Protein AF-A0A9E0ZLQ7-F1 (afdb_monomer)

Nearest PDB structures (foldseek):
  8e04-assembly1_A  TM=2.796E-01  e=6.510E-02  Homo sapiens
  3hiu-assembly2_D  TM=2.790E-01  e=5.375E-01  Xanthomonas campestris pv. campestris
  3hiu-assembly1_B  TM=2.640E-01  e=7.569E-01  Xanthomonas campestris pv. campestris

Structure (mmCIF, N/CA/C/O backbone):
data_AF-A0A9E0ZLQ7-F1
#
_entry.id   AF-A0A9E0ZLQ7-F1
#
loop_
_atom_site.group_PDB
_atom_site.id
_atom_site.type_symbol
_atom_site.label_atom_id
_atom_site.label_alt_id
_atom_site.label_comp_id
_atom_site.label_asym_id
_atom_site.label_entity_id
_atom_site.label_seq_id
_atom_site.pdbx_PDB_ins_code
_atom_site.Cartn_x
_atom_site.Cartn_y
_atom_site.Cartn_z
_atom_site.occupancy
_atom_site.B_iso_or_equiv
_atom_site.auth_seq_id
_atom_site.auth_comp_id
_atom_site.auth_asym_id
_atom_site.auth_atom_id
_atom_site.pdbx_PDB_model_num
ATOM 1 N N . MET A 1 1 ? -10.804 8.915 16.724 1.00 34.22 1 MET A N 1
ATOM 2 C CA . MET A 1 1 ? -10.762 9.675 15.452 1.00 34.22 1 MET A CA 1
ATOM 3 C C . MET A 1 1 ? -9.313 9.977 15.111 1.00 34.22 1 MET A C 1
ATOM 5 O O . MET A 1 1 ? -8.652 10.651 15.889 1.00 34.22 1 MET A O 1
ATOM 9 N N . LEU A 1 2 ? -8.814 9.479 13.984 1.00 37.09 2 LEU A N 1
ATOM 10 C CA . LEU A 1 2 ? -7.592 10.022 13.403 1.00 37.09 2 LEU A CA 1
ATOM 11 C C . LEU A 1 2 ? -7.847 11.354 12.756 1.00 37.09 2 LEU A C 1
ATOM 13 O O . LEU A 1 2 ? -8.841 11.511 12.052 1.00 37.09 2 LEU A O 1
ATOM 17 N N . ASN A 1 3 ? -6.889 12.259 12.905 1.00 45.66 3 ASN A N 1
ATOM 18 C CA . ASN A 1 3 ? -6.810 13.406 12.029 1.00 45.66 3 ASN A CA 1
ATOM 19 C C . ASN A 1 3 ? -6.602 12.922 10.591 1.00 45.66 3 ASN A C 1
ATOM 21 O O . ASN A 1 3 ? -5.580 12.313 10.279 1.00 45.66 3 ASN A O 1
ATOM 25 N N . ILE A 1 4 ? -7.544 13.274 9.714 1.00 56.94 4 ILE A N 1
ATOM 26 C CA . ILE A 1 4 ? -7.480 13.122 8.247 1.00 56.94 4 ILE A CA 1
ATOM 27 C C . ILE A 1 4 ? -6.121 13.605 7.695 1.00 56.94 4 ILE A C 1
ATOM 29 O O . ILE A 1 4 ? -5.627 13.124 6.678 1.00 56.94 4 ILE A O 1
ATOM 33 N N . THR A 1 5 ? -5.484 14.546 8.392 1.00 64.19 5 THR A N 1
ATOM 34 C CA . THR A 1 5 ? -4.160 15.088 8.091 1.00 64.19 5 THR A CA 1
ATOM 35 C C . THR A 1 5 ? -3.023 14.074 8.249 1.00 64.19 5 THR A C 1
ATOM 37 O O . THR A 1 5 ? -2.111 14.083 7.430 1.00 64.19 5 THR A O 1
ATOM 40 N N . GLU A 1 6 ? -3.058 13.206 9.264 1.00 64.69 6 GLU A N 1
ATOM 41 C CA . GLU A 1 6 ? -2.010 12.198 9.495 1.00 64.69 6 GLU A CA 1
ATOM 42 C C . GLU A 1 6 ? -2.133 11.040 8.496 1.00 64.69 6 GLU A C 1
ATOM 44 O O . GLU A 1 6 ? -1.142 10.654 7.887 1.00 64.69 6 GLU A O 1
ATOM 49 N N . GLU A 1 7 ? -3.354 10.588 8.190 1.00 65.06 7 GLU A N 1
ATOM 50 C CA . GLU A 1 7 ? -3.585 9.567 7.153 1.00 65.06 7 GLU A CA 1
ATOM 51 C C . GLU A 1 7 ? -3.130 10.041 5.762 1.00 65.06 7 GLU A C 1
ATOM 53 O O . GLU A 1 7 ? -2.534 9.279 4.995 1.00 65.06 7 GLU A O 1
ATOM 58 N N . ARG A 1 8 ? -3.351 11.323 5.437 1.00 75.56 8 ARG A N 1
ATOM 59 C CA . ARG A 1 8 ? -2.848 11.930 4.194 1.00 75.56 8 ARG A CA 1
ATOM 60 C C . ARG A 1 8 ? -1.325 12.025 4.167 1.00 75.56 8 ARG A C 1
ATOM 62 O O . ARG A 1 8 ? -0.735 11.782 3.116 1.00 75.56 8 ARG A O 1
ATOM 69 N N . LYS A 1 9 ? -0.685 12.358 5.292 1.00 80.69 9 LYS A N 1
ATOM 70 C CA . LYS A 1 9 ? 0.783 12.387 5.397 1.00 80.69 9 LYS A CA 1
ATOM 71 C C . LYS A 1 9 ? 1.383 10.997 5.222 1.00 80.69 9 LYS A C 1
ATOM 73 O O . LYS A 1 9 ? 2.345 10.862 4.472 1.00 80.69 9 LYS A O 1
ATOM 78 N N . ASP A 1 10 ? 0.807 9.982 5.857 1.00 79.12 10 ASP A N 1
ATOM 79 C CA . ASP A 1 10 ? 1.267 8.599 5.733 1.00 79.12 10 ASP A CA 1
ATOM 80 C C . ASP A 1 10 ? 1.080 8.082 4.308 1.00 79.12 10 ASP A C 1
ATOM 82 O O . ASP A 1 10 ? 2.016 7.546 3.720 1.00 79.12 10 ASP A O 1
ATOM 86 N N . THR A 1 11 ? -0.085 8.330 3.707 1.00 85.25 11 THR A N 1
ATOM 87 C CA . THR A 1 11 ? -0.356 7.982 2.304 1.00 85.25 11 THR A CA 1
ATOM 88 C C . THR A 1 11 ? 0.663 8.625 1.366 1.00 85.25 11 THR A C 1
ATOM 90 O O . THR A 1 11 ? 1.228 7.948 0.509 1.00 85.25 11 THR A O 1
ATOM 93 N N . LEU A 1 12 ? 0.950 9.917 1.553 1.00 88.81 12 LEU A N 1
ATOM 94 C CA . LEU A 1 12 ? 1.937 10.627 0.746 1.00 88.81 12 LEU A CA 1
ATOM 95 C C . LEU A 1 12 ? 3.344 10.060 0.965 1.00 88.81 12 LEU A C 1
ATOM 97 O O . LEU A 1 12 ? 4.056 9.786 0.006 1.00 88.81 12 LEU A O 1
ATOM 101 N N . LYS A 1 13 ? 3.745 9.845 2.219 1.00 90.44 13 LYS A N 1
ATOM 102 C CA . LYS A 1 13 ? 5.077 9.351 2.577 1.00 90.44 13 LYS A CA 1
ATOM 103 C C . LYS A 1 13 ? 5.322 7.946 2.032 1.00 90.44 13 LYS A C 1
ATOM 105 O O . LYS A 1 13 ? 6.304 7.736 1.325 1.00 90.44 13 LYS A O 1
ATOM 110 N N . TYR A 1 14 ? 4.452 6.992 2.355 1.00 89.00 14 TYR A N 1
ATOM 111 C CA . TYR A 1 14 ? 4.606 5.606 1.916 1.00 89.00 14 TYR A CA 1
ATOM 112 C C . TYR A 1 14 ? 4.388 5.465 0.409 1.00 89.00 14 TYR A C 1
ATOM 114 O O . TYR A 1 14 ? 5.118 4.718 -0.238 1.00 89.00 14 TYR A O 1
ATOM 122 N N . GLY A 1 15 ? 3.475 6.253 -0.162 1.00 91.62 15 GLY A N 1
ATOM 123 C CA . GLY A 1 15 ? 3.268 6.332 -1.602 1.00 91.62 15 GLY A CA 1
ATOM 124 C C . GLY A 1 15 ? 4.499 6.817 -2.360 1.00 91.62 15 GLY A C 1
ATOM 125 O O . GLY A 1 15 ? 4.932 6.160 -3.305 1.00 91.62 15 GLY A O 1
ATOM 126 N N . CYS A 1 16 ? 5.121 7.909 -1.906 1.00 94.31 16 CYS A N 1
ATOM 127 C CA . CYS A 1 16 ? 6.374 8.401 -2.478 1.00 94.31 16 CYS A CA 1
ATOM 128 C C . CYS A 1 16 ? 7.506 7.376 -2.355 1.00 94.31 16 CYS A C 1
ATOM 130 O O . CYS A 1 16 ? 8.257 7.187 -3.308 1.00 94.31 16 CYS A O 1
ATOM 132 N N . ILE A 1 17 ? 7.626 6.696 -1.209 1.00 94.62 17 ILE A N 1
ATOM 133 C CA . ILE A 1 17 ? 8.648 5.658 -1.004 1.00 94.62 17 ILE A CA 1
ATOM 134 C C . ILE A 1 17 ? 8.440 4.499 -1.982 1.00 94.62 17 ILE A C 1
ATOM 136 O O . ILE A 1 17 ? 9.391 4.101 -2.650 1.00 94.62 17 ILE A O 1
ATOM 140 N N . LEU A 1 18 ? 7.217 3.976 -2.106 1.00 94.31 18 LEU A N 1
ATOM 141 C CA . LEU A 1 18 ? 6.918 2.878 -3.026 1.00 94.31 18 LEU A CA 1
ATOM 142 C 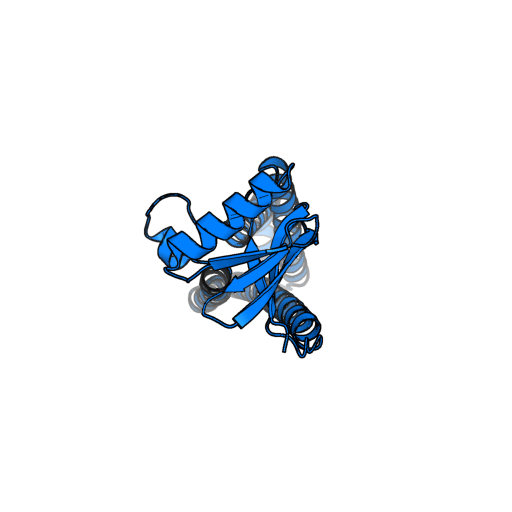C . LEU A 1 18 ? 7.195 3.274 -4.480 1.00 94.31 18 LEU A C 1
ATOM 144 O O . LEU A 1 18 ? 7.862 2.531 -5.197 1.00 94.31 18 LEU A O 1
ATOM 148 N N . GLY A 1 19 ? 6.739 4.459 -4.894 1.00 95.81 19 GLY A N 1
ATOM 149 C CA . GLY A 1 19 ? 7.002 4.989 -6.231 1.00 95.81 19 GLY A CA 1
ATOM 150 C C . GLY A 1 19 ? 8.497 5.141 -6.516 1.00 95.81 19 GLY A C 1
ATOM 151 O O . GLY A 1 19 ? 8.974 4.715 -7.566 1.00 95.81 19 GLY A O 1
ATOM 152 N N . ALA A 1 20 ? 9.266 5.664 -5.558 1.00 96.25 20 ALA A N 1
ATOM 153 C CA . ALA A 1 20 ? 10.716 5.779 -5.686 1.00 96.25 20 ALA A CA 1
ATOM 154 C C . ALA A 1 20 ? 11.403 4.409 -5.791 1.00 96.25 20 ALA A C 1
ATOM 156 O O . ALA A 1 20 ? 12.299 4.245 -6.615 1.00 96.25 20 ALA A O 1
ATOM 157 N N . VAL A 1 21 ? 10.977 3.415 -5.004 1.00 96.81 21 VAL A N 1
ATOM 158 C CA . VAL A 1 21 ? 11.522 2.048 -5.069 1.00 96.81 21 VAL A CA 1
ATOM 159 C C . VAL A 1 21 ? 11.262 1.420 -6.438 1.00 96.81 21 VAL A C 1
ATOM 161 O O . VAL A 1 21 ? 12.205 0.928 -7.054 1.00 96.81 21 VAL A O 1
ATOM 164 N N . LEU A 1 22 ? 10.023 1.480 -6.938 1.00 96.44 22 LEU A N 1
ATOM 165 C CA . LEU A 1 22 ? 9.667 0.973 -8.269 1.00 96.44 22 LEU A CA 1
ATOM 166 C C . LEU A 1 22 ? 10.510 1.645 -9.359 1.00 96.44 22 LEU A C 1
ATOM 168 O O . LEU A 1 22 ? 11.112 0.977 -10.199 1.00 96.44 22 LEU A O 1
ATOM 172 N N . PHE A 1 23 ? 10.640 2.971 -9.301 1.00 96.75 23 PHE A N 1
ATOM 173 C CA . PHE A 1 23 ? 11.461 3.711 -10.250 1.00 96.75 23 PHE A CA 1
ATOM 174 C C . PHE A 1 23 ? 12.935 3.288 -10.204 1.00 96.75 23 PHE A C 1
ATOM 176 O O . PHE A 1 23 ? 13.516 2.980 -11.242 1.00 96.75 23 PHE A O 1
ATOM 183 N N . ILE A 1 24 ? 13.543 3.229 -9.015 1.00 95.94 24 ILE A N 1
ATOM 184 C CA . ILE A 1 24 ? 14.960 2.872 -8.844 1.00 95.94 24 ILE A CA 1
ATOM 185 C C . ILE A 1 24 ? 15.240 1.467 -9.385 1.00 95.94 24 ILE A C 1
ATOM 187 O O . ILE A 1 24 ? 16.221 1.281 -10.105 1.00 95.94 24 ILE A O 1
ATOM 191 N N . VAL A 1 25 ? 14.377 0.491 -9.087 1.00 96.00 25 VAL A N 1
ATOM 192 C CA . VAL A 1 25 ? 14.520 -0.887 -9.584 1.00 96.00 25 VAL A CA 1
ATOM 193 C C . VAL A 1 25 ? 14.531 -0.913 -11.116 1.00 96.00 25 VAL A C 1
ATOM 195 O O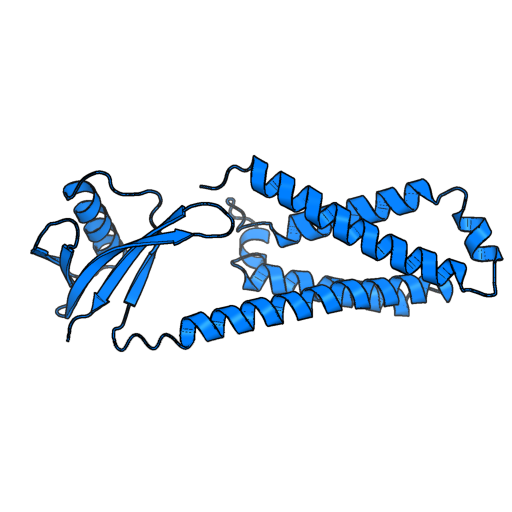 . VAL A 1 25 ? 15.410 -1.539 -11.716 1.00 96.00 25 VAL A O 1
ATOM 198 N N . ASN A 1 26 ? 13.625 -0.174 -11.758 1.00 94.38 26 ASN A N 1
ATOM 199 C CA . ASN A 1 26 ? 13.561 -0.090 -13.216 1.00 94.38 26 ASN A CA 1
ATOM 200 C C . ASN A 1 26 ? 14.755 0.651 -13.828 1.00 94.38 26 ASN A C 1
ATOM 202 O O . ASN A 1 26 ? 15.293 0.215 -14.847 1.00 94.38 26 ASN A O 1
ATOM 206 N N . VAL A 1 27 ? 15.223 1.732 -13.201 1.00 93.00 27 VAL A N 1
ATOM 207 C CA . VAL A 1 27 ? 16.413 2.466 -13.656 1.00 93.00 27 VAL A CA 1
ATOM 208 C C . VAL A 1 27 ? 17.661 1.591 -13.586 1.00 93.00 27 VAL A C 1
ATOM 210 O O . VAL A 1 27 ? 18.441 1.577 -14.537 1.00 93.00 27 VAL A O 1
ATOM 213 N N . ILE A 1 28 ? 17.840 0.820 -12.508 1.00 93.69 28 ILE A N 1
ATOM 214 C CA . ILE A 1 28 ? 18.948 -0.139 -12.386 1.00 93.69 28 ILE A CA 1
A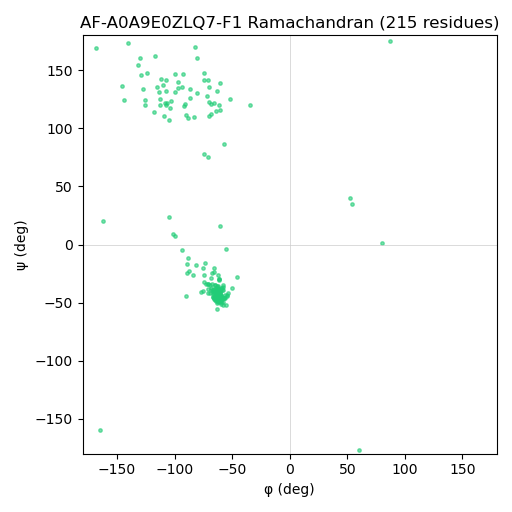TOM 215 C C . ILE A 1 28 ? 18.874 -1.175 -13.512 1.00 93.69 28 ILE A C 1
ATOM 217 O O . ILE A 1 28 ? 19.877 -1.431 -14.179 1.00 93.69 28 ILE A O 1
ATOM 221 N N . TYR A 1 29 ? 17.688 -1.731 -13.769 1.00 92.81 29 TYR A N 1
ATOM 222 C CA . TYR A 1 29 ? 17.480 -2.684 -14.857 1.00 92.81 29 TYR A CA 1
ATOM 223 C C . TYR A 1 29 ? 17.862 -2.098 -16.225 1.00 92.81 29 TYR A C 1
ATOM 225 O O . TYR A 1 29 ? 18.650 -2.701 -16.956 1.00 92.81 29 TYR A O 1
ATOM 233 N N . ILE A 1 30 ? 17.369 -0.901 -16.552 1.00 90.94 30 ILE A N 1
ATOM 234 C CA . ILE A 1 30 ? 17.692 -0.204 -17.805 1.00 90.94 30 ILE A CA 1
ATOM 235 C C . ILE A 1 30 ? 19.195 0.115 -17.885 1.00 90.94 30 ILE A C 1
ATOM 237 O O . ILE A 1 30 ? 19.812 -0.037 -18.940 1.00 90.94 30 ILE A O 1
ATOM 241 N N . GLY A 1 31 ? 19.819 0.496 -16.770 1.00 87.38 31 GLY A N 1
ATOM 242 C CA . GLY A 1 31 ? 21.253 0.777 -16.691 1.00 87.38 31 GLY A CA 1
ATOM 243 C C . GLY A 1 31 ? 22.132 -0.436 -17.012 1.00 87.38 31 GLY A C 1
ATOM 244 O O . GLY A 1 31 ? 23.167 -0.285 -17.666 1.00 87.38 31 GLY A O 1
ATOM 245 N N . ILE A 1 32 ? 21.704 -1.638 -16.618 1.00 89.56 32 ILE A N 1
ATOM 246 C CA . ILE A 1 32 ? 22.429 -2.899 -16.850 1.00 89.56 32 ILE A CA 1
ATOM 247 C C . ILE A 1 32 ? 22.191 -3.449 -18.269 1.00 89.56 32 ILE A C 1
ATOM 249 O O . ILE A 1 32 ? 22.986 -4.257 -18.756 1.00 89.56 32 ILE A O 1
ATOM 253 N N . GLN A 1 33 ? 21.146 -3.004 -18.977 1.00 84.31 33 GLN A N 1
ATOM 254 C CA . GLN A 1 33 ? 20.902 -3.458 -20.347 1.00 84.31 33 GLN A CA 1
ATOM 255 C C . GLN A 1 33 ? 22.065 -3.119 -21.286 1.00 84.31 33 GLN A C 1
ATOM 257 O O . GLN A 1 33 ? 22.627 -2.017 -21.263 1.00 84.31 33 GLN A O 1
ATOM 262 N N . ARG A 1 34 ? 22.384 -4.094 -22.149 1.00 76.19 34 ARG A N 1
ATOM 263 C CA . ARG A 1 34 ? 23.368 -3.953 -23.231 1.00 76.19 34 ARG A CA 1
ATOM 264 C C . ARG A 1 34 ? 22.868 -3.045 -24.353 1.00 76.19 34 ARG A C 1
ATOM 266 O O . ARG A 1 34 ? 23.670 -2.332 -24.941 1.00 76.19 34 ARG A O 1
ATOM 273 N N . ASP A 1 35 ? 21.566 -3.070 -24.629 1.00 79.56 35 ASP A N 1
ATOM 274 C CA . ASP A 1 35 ? 20.938 -2.196 -25.617 1.00 79.56 35 ASP A CA 1
ATOM 275 C C . ASP A 1 35 ? 20.634 -0.829 -24.989 1.00 79.56 35 ASP A C 1
ATOM 277 O O . ASP A 1 35 ? 19.773 -0.701 -24.118 1.00 79.56 35 ASP A O 1
ATOM 281 N N . LYS A 1 36 ? 21.383 0.193 -25.413 1.00 85.06 36 LYS A N 1
ATOM 282 C CA . LYS A 1 36 ? 21.251 1.567 -24.913 1.00 85.06 36 LYS A CA 1
ATOM 283 C C . LYS A 1 36 ? 20.228 2.393 -25.688 1.00 85.06 36 LYS A C 1
ATOM 285 O O . LYS A 1 36 ? 19.803 3.422 -25.173 1.00 85.06 36 LYS A O 1
ATOM 290 N N . SER A 1 37 ? 19.752 1.916 -26.841 1.00 86.81 37 SER A N 1
ATOM 291 C CA . SER A 1 37 ? 18.798 2.655 -27.678 1.00 86.81 37 SER A CA 1
ATOM 292 C C . SER A 1 37 ? 17.491 2.961 -26.938 1.00 86.81 37 SER A C 1
ATOM 294 O O . SER A 1 37 ? 16.939 4.056 -27.042 1.00 86.81 37 SER A O 1
ATOM 296 N N . PHE A 1 38 ? 17.023 2.020 -26.112 1.00 85.81 38 PHE A N 1
ATOM 297 C CA . PHE A 1 38 ? 15.849 2.220 -25.268 1.00 85.81 38 PHE A CA 1
ATOM 298 C C . PHE A 1 38 ? 16.108 3.230 -24.143 1.00 85.81 38 PHE A C 1
ATOM 300 O O . PHE A 1 38 ? 15.260 4.079 -23.881 1.00 85.81 38 PHE A O 1
ATOM 307 N N . ALA A 1 39 ? 17.279 3.163 -23.501 1.00 87.12 39 ALA A N 1
ATOM 308 C CA . ALA A 1 39 ? 17.663 4.087 -22.436 1.00 87.12 39 ALA A CA 1
ATOM 309 C C . ALA A 1 39 ? 17.766 5.533 -22.953 1.00 87.12 39 ALA A C 1
ATOM 311 O O . ALA A 1 39 ? 17.255 6.456 -22.323 1.00 87.12 39 ALA A O 1
ATOM 312 N N . GLU A 1 40 ? 18.366 5.721 -24.128 1.00 89.38 40 GLU A N 1
ATOM 313 C CA . GLU A 1 40 ? 18.466 7.018 -24.800 1.00 89.38 40 GLU A CA 1
ATOM 314 C C . GLU A 1 40 ? 17.087 7.575 -25.169 1.00 89.38 40 GLU A C 1
ATOM 316 O O . GLU A 1 40 ? 16.825 8.757 -24.954 1.00 89.38 40 GLU A O 1
ATOM 321 N N . ALA A 1 41 ? 16.173 6.720 -25.640 1.00 89.19 41 ALA A N 1
ATOM 322 C CA . ALA A 1 41 ? 14.819 7.128 -26.005 1.00 89.19 41 ALA A CA 1
ATOM 323 C C . ALA A 1 41 ? 13.990 7.634 -24.809 1.00 89.19 41 ALA A C 1
ATOM 325 O O . ALA A 1 41 ? 13.174 8.543 -24.967 1.00 89.19 41 ALA A O 1
ATOM 326 N N . ILE A 1 42 ? 14.182 7.064 -23.615 1.00 88.56 42 ILE A N 1
ATOM 327 C CA . ILE A 1 42 ? 13.434 7.463 -22.410 1.00 88.56 42 ILE A CA 1
ATOM 328 C C . ILE A 1 42 ? 14.110 8.589 -21.619 1.00 88.56 42 ILE A C 1
ATOM 330 O O . ILE A 1 42 ? 13.451 9.221 -20.794 1.00 88.56 42 ILE A O 1
ATOM 334 N N . MET A 1 43 ? 15.400 8.852 -21.855 1.00 88.88 43 MET A N 1
ATOM 335 C CA . MET A 1 43 ? 16.193 9.838 -21.112 1.00 88.88 43 MET A CA 1
ATOM 336 C C . MET A 1 43 ? 15.554 11.241 -21.067 1.00 88.88 43 MET A C 1
ATOM 338 O O . MET A 1 43 ? 15.515 11.828 -19.983 1.00 88.88 43 MET A O 1
ATOM 342 N N . PRO A 1 44 ? 14.969 11.776 -22.162 1.00 93.75 44 PRO A N 1
ATOM 343 C CA . PRO A 1 44 ? 14.284 13.072 -22.123 1.00 93.75 44 PRO A CA 1
ATOM 344 C C . PRO A 1 44 ? 13.074 13.094 -21.178 1.00 93.75 44 PRO A C 1
ATOM 346 O O . PRO A 1 44 ? 12.716 14.140 -20.643 1.00 93.75 44 PRO A O 1
ATOM 349 N N . TYR A 1 45 ? 12.456 11.935 -20.947 1.00 92.38 45 TYR A N 1
ATOM 350 C CA . TYR A 1 45 ? 11.264 11.768 -20.117 1.00 92.38 45 TYR A CA 1
ATOM 351 C C . TYR A 1 45 ? 11.587 11.268 -18.707 1.00 92.38 45 TYR A C 1
ATOM 353 O O . TYR A 1 45 ? 10.672 10.967 -17.947 1.00 92.38 45 TYR A O 1
ATOM 361 N N . PHE A 1 46 ? 12.862 11.184 -18.323 1.00 89.44 46 PHE A N 1
ATOM 362 C CA . PHE A 1 46 ? 13.287 10.562 -17.068 1.00 89.44 46 PHE A CA 1
ATOM 363 C C . PHE A 1 46 ? 12.620 11.182 -15.830 1.00 89.44 46 PHE A C 1
ATOM 365 O O . PHE A 1 46 ? 12.083 10.468 -14.983 1.00 89.44 46 PHE A O 1
ATOM 372 N N . ALA A 1 47 ? 12.581 12.517 -15.756 1.00 91.56 47 ALA A N 1
ATOM 373 C CA . ALA A 1 47 ? 11.910 13.231 -14.669 1.00 91.56 47 ALA A CA 1
ATOM 374 C C . ALA A 1 47 ? 10.389 12.995 -14.670 1.00 91.56 47 ALA A C 1
ATOM 376 O O . ALA A 1 47 ? 9.786 12.820 -13.612 1.00 91.56 47 ALA A O 1
ATOM 377 N N . LEU A 1 48 ? 9.772 12.941 -15.854 1.00 94.19 48 LEU A N 1
ATOM 378 C CA . LEU A 1 48 ? 8.342 12.674 -15.995 1.00 94.19 48 LEU A CA 1
ATOM 379 C C . LEU A 1 48 ? 7.997 11.244 -15.561 1.00 94.19 48 LEU A C 1
ATOM 381 O O . LEU A 1 48 ? 7.007 11.040 -14.865 1.00 94.19 48 LEU A O 1
ATOM 385 N N . LEU A 1 49 ? 8.835 10.267 -15.914 1.00 92.62 49 LEU A N 1
ATOM 386 C CA . LEU A 1 49 ? 8.693 8.882 -15.473 1.00 92.62 49 LEU A CA 1
ATOM 387 C C . LEU A 1 49 ? 8.796 8.783 -13.951 1.00 92.62 49 LEU A C 1
ATOM 389 O O . LEU A 1 49 ? 7.942 8.154 -13.332 1.00 92.62 49 LEU A O 1
ATOM 393 N N . PHE A 1 50 ? 9.770 9.456 -13.332 1.00 95.00 50 PHE A N 1
ATOM 394 C CA . PHE A 1 50 ? 9.891 9.492 -11.873 1.00 95.00 50 PHE A CA 1
ATOM 395 C C . PHE A 1 50 ? 8.631 10.051 -11.195 1.00 95.00 50 PHE A C 1
ATOM 397 O O . PHE A 1 50 ? 8.113 9.456 -10.245 1.00 95.00 50 PHE A O 1
ATOM 404 N N . LEU A 1 51 ? 8.097 11.164 -11.707 1.00 96.06 51 LEU A N 1
ATOM 405 C CA . LEU A 1 51 ? 6.846 11.740 -11.209 1.00 96.06 51 LEU A CA 1
ATOM 406 C C . LEU A 1 51 ? 5.659 10.793 -11.424 1.00 96.06 51 LEU A C 1
ATOM 408 O O . LEU A 1 51 ? 4.826 10.661 -10.531 1.00 96.06 51 LEU A O 1
ATOM 412 N N . GLY A 1 52 ? 5.613 10.094 -12.560 1.00 96.38 52 GLY A N 1
ATOM 413 C CA . GLY A 1 52 ? 4.604 9.080 -12.860 1.00 96.38 52 GLY A CA 1
ATOM 414 C C . GLY A 1 52 ? 4.612 7.931 -11.851 1.00 96.38 52 GLY A C 1
ATOM 415 O O . GLY A 1 52 ? 3.571 7.612 -11.283 1.00 96.38 52 GLY A O 1
ATOM 416 N N . TYR A 1 53 ? 5.785 7.366 -11.551 1.00 95.94 53 TYR A N 1
ATOM 417 C CA . TYR A 1 53 ? 5.927 6.327 -10.524 1.00 95.94 53 TYR A CA 1
ATOM 418 C C . TYR A 1 53 ? 5.562 6.834 -9.129 1.00 95.94 53 TYR A C 1
ATOM 420 O O . TYR A 1 53 ? 4.892 6.135 -8.372 1.00 95.94 53 TYR A O 1
ATOM 428 N N . THR A 1 54 ? 5.960 8.060 -8.790 1.00 95.81 54 THR A N 1
ATOM 429 C CA . THR A 1 54 ? 5.609 8.687 -7.509 1.00 95.81 54 THR A CA 1
ATOM 430 C C . THR A 1 54 ? 4.093 8.848 -7.378 1.00 95.81 54 THR A C 1
ATOM 432 O O . THR A 1 54 ? 3.514 8.453 -6.367 1.00 95.81 54 THR A O 1
ATOM 435 N N . ALA A 1 55 ? 3.428 9.357 -8.418 1.00 95.81 55 ALA A N 1
ATOM 436 C CA . ALA A 1 55 ? 1.976 9.494 -8.456 1.00 95.81 55 ALA A CA 1
ATOM 437 C C . ALA A 1 55 ? 1.268 8.132 -8.376 1.00 95.81 55 ALA A C 1
ATOM 439 O O . ALA A 1 55 ? 0.303 7.992 -7.626 1.00 95.81 55 ALA A O 1
ATOM 440 N N . ALA A 1 56 ? 1.772 7.118 -9.085 1.00 93.81 56 ALA A N 1
ATOM 441 C CA . ALA A 1 56 ? 1.248 5.757 -9.024 1.00 93.81 56 ALA A CA 1
ATOM 442 C C . ALA A 1 56 ? 1.391 5.147 -7.621 1.00 93.81 56 ALA A C 1
ATOM 444 O O . ALA A 1 56 ? 0.445 4.546 -7.119 1.00 93.81 56 ALA A O 1
ATOM 445 N N . GLY A 1 57 ? 2.531 5.351 -6.954 1.00 93.25 57 GLY A N 1
ATOM 446 C CA . GLY A 1 57 ? 2.750 4.909 -5.576 1.00 93.25 57 GLY A CA 1
ATOM 447 C C . GLY A 1 57 ? 1.811 5.594 -4.579 1.00 93.25 57 GLY A C 1
ATOM 448 O O . GLY A 1 57 ? 1.229 4.927 -3.724 1.00 93.25 57 GLY A O 1
ATOM 449 N N . ILE A 1 58 ? 1.599 6.908 -4.714 1.00 92.75 58 ILE A N 1
ATOM 450 C CA . ILE A 1 58 ? 0.618 7.658 -3.908 1.00 92.75 58 ILE A CA 1
ATOM 451 C C . ILE A 1 58 ? -0.796 7.136 -4.154 1.00 92.75 58 ILE A C 1
ATOM 453 O O . ILE A 1 58 ? -1.528 6.921 -3.193 1.00 92.75 58 ILE A O 1
ATOM 457 N N . LEU A 1 59 ? -1.178 6.896 -5.410 1.00 91.56 59 LEU A N 1
ATOM 458 C CA . LEU A 1 59 ? -2.491 6.350 -5.751 1.00 91.56 59 LEU A CA 1
ATOM 459 C C . LEU A 1 59 ? -2.681 4.941 -5.177 1.00 91.56 59 LEU A C 1
ATOM 461 O O . LEU A 1 59 ? -3.723 4.658 -4.589 1.00 91.56 59 LEU A O 1
ATOM 465 N N . PHE A 1 60 ? -1.665 4.084 -5.295 1.00 90.12 60 PHE A N 1
ATOM 466 C CA . PHE A 1 60 ? -1.663 2.749 -4.706 1.00 90.12 60 PHE A CA 1
ATOM 467 C C . PHE A 1 60 ? -1.923 2.829 -3.202 1.00 90.12 60 PHE A C 1
ATOM 469 O O . PHE A 1 60 ? -2.855 2.199 -2.707 1.00 90.12 60 PHE A O 1
ATOM 476 N N . PHE A 1 61 ? -1.161 3.659 -2.483 1.00 87.38 61 PHE A N 1
ATOM 477 C CA . PHE A 1 61 ? -1.345 3.816 -1.044 1.00 87.38 61 PHE A CA 1
ATOM 478 C C . PHE A 1 61 ? -2.665 4.486 -0.683 1.00 87.38 61 PHE A C 1
ATOM 480 O O . PHE A 1 61 ? -3.254 4.102 0.317 1.00 87.38 61 PHE A O 1
ATOM 487 N N . ALA A 1 62 ? -3.163 5.425 -1.488 1.00 84.75 62 ALA A N 1
ATOM 488 C CA . ALA A 1 62 ? -4.453 6.060 -1.250 1.00 84.75 62 ALA A CA 1
ATOM 489 C C . ALA A 1 62 ? -5.578 5.026 -1.279 1.00 84.75 62 ALA A C 1
ATOM 491 O O . ALA A 1 62 ? -6.410 5.006 -0.378 1.00 84.75 62 ALA A O 1
ATOM 492 N N . ILE A 1 63 ? -5.573 4.121 -2.260 1.00 80.81 63 ILE A N 1
ATOM 493 C CA . ILE A 1 63 ? -6.563 3.041 -2.346 1.00 80.81 63 ILE A CA 1
ATOM 494 C C . ILE A 1 63 ? -6.314 2.000 -1.240 1.00 80.81 63 ILE A C 1
ATOM 496 O O . ILE A 1 63 ? -7.263 1.515 -0.630 1.00 80.81 63 ILE A O 1
ATOM 500 N N . TYR A 1 64 ? -5.050 1.697 -0.927 1.00 78.88 64 TYR A N 1
ATOM 501 C CA . TYR A 1 64 ? -4.666 0.733 0.112 1.00 78.88 64 TYR A CA 1
ATOM 502 C C . TYR A 1 64 ? -5.078 1.173 1.522 1.00 78.88 64 TYR A C 1
ATOM 504 O O . TYR A 1 64 ? -5.439 0.347 2.356 1.00 78.88 64 TYR A O 1
ATOM 512 N N . THR A 1 65 ? -5.037 2.472 1.813 1.00 73.25 65 THR A N 1
ATOM 513 C CA . THR A 1 65 ? -5.424 3.027 3.117 1.00 73.25 65 THR A CA 1
ATOM 514 C C . THR A 1 65 ? -6.879 3.485 3.161 1.00 73.25 65 THR A C 1
ATOM 516 O O . THR A 1 65 ? -7.354 3.865 4.236 1.00 73.25 65 THR A O 1
ATOM 519 N N . THR A 1 66 ? -7.608 3.434 2.036 1.00 65.44 66 THR A N 1
ATOM 520 C CA . THR A 1 66 ? -9.017 3.841 1.984 1.00 65.44 66 THR A CA 1
ATOM 521 C C . THR A 1 66 ? -9.837 2.973 2.937 1.00 65.44 66 THR A C 1
ATOM 523 O O . THR A 1 66 ? -9.959 1.761 2.764 1.00 65.44 66 THR A O 1
ATOM 526 N N . ARG A 1 67 ? -10.414 3.611 3.959 1.00 58.53 67 ARG A N 1
ATOM 527 C CA . ARG A 1 67 ? -11.411 2.990 4.838 1.00 58.53 67 ARG A CA 1
ATOM 528 C C . ARG A 1 67 ? -12.782 2.999 4.178 1.00 58.53 67 ARG A C 1
ATOM 530 O O . ARG A 1 67 ? -13.021 3.792 3.271 1.00 58.53 67 ARG A O 1
ATOM 537 N N . GLU A 1 68 ? -13.656 2.124 4.675 1.00 56.41 68 GLU A N 1
ATOM 538 C CA . GLU A 1 68 ? -15.029 1.932 4.203 1.00 56.41 68 GLU A CA 1
ATOM 539 C C . GLU A 1 68 ? -15.674 3.249 3.727 1.00 56.41 68 GLU A C 1
ATOM 541 O O . GLU A 1 68 ? -15.783 4.203 4.509 1.00 56.41 68 GLU A O 1
ATOM 546 N N . PRO A 1 69 ? -16.086 3.326 2.449 1.00 55.41 69 PRO A N 1
ATOM 547 C CA . PRO A 1 69 ? -16.819 4.465 1.923 1.00 55.41 69 PRO A CA 1
ATOM 548 C C . PRO A 1 69 ? -18.031 4.782 2.802 1.00 55.41 69 PRO A C 1
ATOM 550 O O . PRO A 1 69 ? -18.869 3.917 3.063 1.00 55.41 69 PRO A O 1
ATOM 553 N N . LYS A 1 70 ? -18.118 6.035 3.264 1.00 52.59 70 LYS A N 1
ATOM 554 C CA . LYS A 1 70 ? -19.217 6.502 4.125 1.00 52.59 70 LYS A CA 1
ATOM 555 C C . LYS A 1 70 ? -20.562 6.548 3.394 1.00 52.59 70 LYS A C 1
ATOM 557 O O . LYS A 1 70 ? -21.602 6.459 4.037 1.00 52.59 70 LYS A O 1
ATOM 562 N N . GLU A 1 71 ? -20.535 6.672 2.070 1.00 57.62 71 GLU A N 1
ATOM 563 C CA . GLU A 1 71 ? -21.723 6.686 1.217 1.00 57.62 71 GLU A CA 1
ATOM 564 C C . GLU A 1 71 ? -22.064 5.286 0.702 1.00 57.62 71 GLU A C 1
ATOM 566 O O . GLU A 1 71 ? -21.180 4.465 0.438 1.00 57.62 71 GLU A O 1
ATOM 571 N N . ASP A 1 72 ? -23.363 5.028 0.539 1.00 60.44 72 ASP A N 1
ATOM 572 C CA . ASP A 1 72 ? -23.915 3.773 0.024 1.00 60.44 72 ASP A CA 1
ATOM 573 C C . ASP A 1 72 ? -23.628 3.635 -1.482 1.00 60.44 72 ASP A C 1
ATOM 575 O O . ASP A 1 72 ? -24.471 3.854 -2.346 1.00 60.44 72 ASP A O 1
ATOM 579 N N . SER A 1 73 ? -22.376 3.318 -1.803 1.00 63.94 73 SER A N 1
ATOM 580 C CA . SER A 1 73 ? -21.884 3.133 -3.167 1.00 63.94 73 SER A CA 1
ATOM 581 C C . SER A 1 73 ? -21.411 1.699 -3.393 1.00 63.94 73 SER A C 1
ATOM 583 O O . SER A 1 73 ? -21.100 0.971 -2.451 1.00 63.94 73 SER A O 1
ATOM 585 N N . PHE A 1 74 ? -21.277 1.297 -4.659 1.00 64.69 74 PHE A N 1
ATOM 586 C CA . PHE A 1 74 ? -20.665 0.019 -5.045 1.00 64.69 74 PHE A CA 1
ATOM 587 C C . PHE A 1 74 ? -19.298 -0.211 -4.367 1.00 64.69 74 PHE A C 1
ATOM 589 O O . PHE A 1 74 ? -19.005 -1.308 -3.892 1.00 64.69 74 PHE A O 1
ATOM 596 N N . TRP A 1 75 ? -18.503 0.854 -4.213 1.00 62.12 75 TRP A N 1
ATOM 597 C CA . TRP A 1 75 ? -17.213 0.812 -3.527 1.00 62.12 75 TRP A CA 1
ATOM 598 C C . TRP A 1 75 ? -17.324 0.408 -2.054 1.00 62.12 75 TRP A C 1
ATOM 600 O O . TRP A 1 75 ? -16.411 -0.234 -1.543 1.00 62.12 75 TRP A O 1
ATOM 610 N N . LYS A 1 76 ? -18.438 0.715 -1.375 1.00 66.31 76 LYS A N 1
ATOM 611 C CA . LYS A 1 76 ? -18.691 0.288 0.011 1.00 66.31 76 LYS A CA 1
ATOM 612 C C . LYS A 1 76 ? -18.777 -1.229 0.132 1.00 66.31 76 LYS A C 1
ATOM 614 O O . LYS A 1 76 ? -18.314 -1.790 1.119 1.00 66.31 76 LYS A O 1
ATOM 619 N N . TYR A 1 77 ? -19.333 -1.893 -0.880 1.00 63.31 77 TYR A N 1
ATOM 620 C CA . TYR A 1 77 ? -19.442 -3.349 -0.919 1.00 63.31 77 TYR A CA 1
ATOM 621 C C . TYR A 1 77 ? -18.107 -4.011 -1.285 1.00 63.31 77 TYR A C 1
ATOM 623 O O . TYR A 1 77 ? -17.731 -4.998 -0.658 1.00 63.31 77 TYR A O 1
ATOM 631 N N . CYS A 1 78 ? -17.361 -3.450 -2.243 1.00 58.53 78 CYS A N 1
ATOM 632 C CA . CYS A 1 78 ? -16.067 -3.995 -2.671 1.00 58.53 78 CYS A CA 1
ATOM 633 C C . CYS A 1 78 ? -14.924 -3.747 -1.673 1.00 58.53 78 CYS A C 1
ATOM 635 O O . CYS A 1 78 ? -14.027 -4.576 -1.561 1.00 58.53 78 CYS A O 1
ATOM 637 N N . LEU A 1 79 ? -14.953 -2.632 -0.937 1.00 63.53 79 LEU A N 1
ATOM 638 C CA . LEU A 1 79 ? -13.932 -2.241 0.045 1.00 63.53 79 LEU A CA 1
ATOM 639 C C . LEU A 1 79 ? -14.403 -2.452 1.494 1.00 63.53 79 LEU A C 1
ATOM 641 O O . LEU A 1 79 ? -13.918 -1.785 2.408 1.00 63.53 79 LEU A O 1
ATOM 645 N N . LYS A 1 80 ? -15.367 -3.355 1.718 1.00 56.47 80 LYS A N 1
ATOM 646 C CA . LYS A 1 80 ? -15.883 -3.632 3.061 1.00 56.47 80 LYS A CA 1
ATOM 647 C C . LYS A 1 80 ? -14.806 -4.315 3.910 1.00 56.47 80 LYS A C 1
ATOM 649 O O . LYS A 1 80 ? -14.429 -5.463 3.656 1.00 56.47 80 LYS A O 1
ATOM 654 N N . GLY A 1 81 ? -14.327 -3.608 4.930 1.00 57.59 81 GLY A N 1
ATOM 655 C CA . GLY A 1 81 ? -13.245 -4.046 5.806 1.00 57.59 81 GLY A CA 1
ATOM 656 C C . GLY A 1 81 ? -11.900 -4.316 5.109 1.00 57.59 81 GLY A C 1
ATOM 657 O O . GLY A 1 81 ? -11.725 -4.162 3.901 1.00 57.59 81 GLY A O 1
ATOM 658 N N . ALA A 1 82 ? -10.925 -4.776 5.899 1.00 63.06 82 ALA A N 1
ATOM 659 C CA . ALA A 1 82 ? -9.572 -5.066 5.417 1.00 63.06 82 ALA A CA 1
ATOM 660 C C . ALA A 1 82 ? -9.551 -6.109 4.281 1.00 63.06 82 ALA A C 1
ATOM 662 O O . ALA A 1 82 ? -8.757 -5.998 3.352 1.00 63.06 82 ALA A O 1
ATOM 663 N N . ALA A 1 83 ? -10.452 -7.097 4.313 1.00 63.50 83 ALA A N 1
ATOM 664 C CA . ALA A 1 83 ? -10.515 -8.155 3.306 1.00 63.50 83 ALA A CA 1
ATOM 665 C C . ALA A 1 83 ? -10.828 -7.627 1.892 1.00 63.50 83 ALA A C 1
ATOM 667 O O . ALA A 1 83 ? -10.230 -8.103 0.926 1.00 63.50 83 ALA A O 1
ATOM 668 N N . GLY A 1 84 ? -11.713 -6.631 1.763 1.00 65.19 84 GLY A N 1
ATOM 669 C CA . GLY A 1 84 ? -12.041 -6.018 0.472 1.00 65.19 84 GLY A CA 1
ATOM 670 C C . GLY A 1 84 ? -10.843 -5.302 -0.155 1.00 65.19 84 GLY A C 1
ATOM 671 O O . GLY A 1 84 ? -10.517 -5.527 -1.321 1.00 65.19 84 GLY A O 1
ATOM 672 N N . VAL A 1 85 ? -10.113 -4.530 0.655 1.00 69.69 85 VAL A N 1
ATOM 673 C CA . VAL A 1 85 ? -8.892 -3.826 0.229 1.00 69.69 85 VAL A CA 1
ATOM 674 C C . VAL A 1 85 ? -7.809 -4.809 -0.222 1.00 69.69 85 VAL A C 1
ATOM 676 O O . VAL A 1 85 ? -7.279 -4.659 -1.322 1.00 69.69 85 VAL A O 1
ATOM 679 N N . TYR A 1 86 ? -7.511 -5.857 0.559 1.00 71.00 86 TYR A N 1
ATOM 680 C CA . TYR A 1 86 ? -6.532 -6.871 0.137 1.00 71.00 86 TYR A CA 1
ATOM 681 C C . TYR A 1 86 ? -6.963 -7.583 -1.143 1.00 71.00 86 TYR A C 1
ATOM 683 O O . TYR A 1 86 ? -6.129 -7.840 -2.007 1.00 71.00 86 TYR A O 1
ATOM 691 N N . THR A 1 87 ? -8.251 -7.898 -1.292 1.00 73.12 87 THR A N 1
ATOM 692 C CA . THR A 1 87 ? -8.757 -8.566 -2.500 1.00 73.12 87 THR A CA 1
ATOM 693 C C . THR A 1 87 ? -8.533 -7.694 -3.732 1.00 73.12 87 THR A C 1
ATOM 695 O O . THR A 1 87 ? -7.990 -8.173 -4.724 1.00 73.12 87 THR A O 1
ATOM 698 N N . LEU A 1 88 ? -8.861 -6.402 -3.648 1.00 79.25 88 LEU A N 1
ATOM 699 C CA . LEU A 1 88 ? -8.633 -5.454 -4.735 1.00 79.25 88 LEU A CA 1
ATOM 700 C C . LEU A 1 88 ? -7.139 -5.303 -5.061 1.00 79.25 88 LEU A C 1
ATOM 702 O O . LEU A 1 88 ? -6.745 -5.321 -6.224 1.00 79.25 88 LEU A O 1
ATOM 706 N N . MET A 1 89 ? -6.295 -5.218 -4.037 1.00 82.75 89 MET A N 1
ATOM 707 C CA . MET A 1 89 ? -4.852 -5.022 -4.196 1.00 82.75 89 MET A CA 1
ATOM 708 C C . MET A 1 89 ? -4.143 -6.228 -4.811 1.00 82.75 89 MET A C 1
ATOM 710 O O . MET A 1 89 ? -3.175 -6.057 -5.548 1.00 82.75 89 MET A O 1
ATOM 714 N N . ASN A 1 90 ? -4.659 -7.439 -4.598 1.00 84.81 90 ASN A N 1
ATOM 715 C CA . ASN A 1 90 ? -4.153 -8.641 -5.262 1.00 84.81 90 ASN A CA 1
ATOM 716 C C . ASN A 1 90 ? -4.374 -8.629 -6.785 1.00 84.81 90 ASN A C 1
ATOM 718 O O . ASN A 1 90 ? -3.649 -9.318 -7.502 1.00 84.81 90 ASN A O 1
ATOM 722 N N . PHE A 1 91 ? -5.306 -7.824 -7.308 1.00 88.81 91 PHE A N 1
ATOM 723 C CA . PHE A 1 91 ? -5.452 -7.653 -8.756 1.00 88.81 91 PHE A CA 1
ATOM 724 C C . PHE A 1 91 ? -4.366 -6.770 -9.374 1.00 88.81 91 PHE A C 1
ATOM 726 O O . PHE A 1 91 ? -4.123 -6.884 -10.572 1.00 88.81 91 PHE A O 1
ATOM 733 N N . VAL A 1 92 ? -3.672 -5.933 -8.594 1.00 90.00 92 VAL A N 1
ATOM 734 C CA . VAL A 1 92 ? -2.632 -5.039 -9.131 1.00 90.00 92 VAL A CA 1
ATOM 735 C C . VAL A 1 92 ? -1.459 -5.835 -9.730 1.00 90.00 92 VAL A C 1
ATOM 737 O O . VAL A 1 92 ? -1.149 -5.612 -10.902 1.00 90.00 92 VAL A O 1
ATOM 740 N N . PRO A 1 93 ? -0.854 -6.824 -9.036 1.00 90.81 93 PRO A N 1
ATOM 741 C CA . PRO A 1 93 ? 0.138 -7.703 -9.657 1.00 90.81 93 PRO A CA 1
ATOM 742 C C . PRO A 1 93 ? -0.400 -8.468 -10.873 1.00 90.81 93 PRO A C 1
ATOM 744 O O . PRO A 1 93 ? 0.322 -8.632 -11.852 1.00 90.81 93 PRO A O 1
ATOM 747 N N . LEU A 1 94 ? -1.664 -8.909 -10.849 1.00 91.75 94 LEU A N 1
ATOM 748 C CA . LEU A 1 94 ? -2.277 -9.624 -11.977 1.00 91.75 94 LEU A CA 1
ATOM 749 C C . LEU A 1 94 ? -2.406 -8.731 -13.217 1.00 91.75 94 LEU A C 1
ATOM 751 O O . LEU A 1 94 ? -2.117 -9.175 -14.326 1.00 91.75 94 LEU A O 1
ATOM 755 N N . PHE A 1 95 ? -2.787 -7.466 -13.032 1.00 92.12 95 PHE A N 1
ATOM 756 C CA . PHE A 1 95 ? -2.849 -6.483 -14.109 1.00 92.12 95 PHE A CA 1
ATOM 757 C C . PHE A 1 95 ? -1.464 -6.215 -14.709 1.00 92.12 95 PHE A C 1
ATOM 759 O O . PHE A 1 95 ? -1.312 -6.187 -15.930 1.00 92.12 95 PHE A O 1
ATOM 766 N N . LEU A 1 96 ? -0.433 -6.092 -13.869 1.00 93.62 96 LEU A N 1
ATOM 767 C CA . LEU A 1 96 ? 0.945 -5.931 -14.338 1.00 93.62 96 LEU A CA 1
ATOM 768 C C . LEU A 1 96 ? 1.428 -7.165 -15.112 1.00 93.62 96 LEU A C 1
ATOM 770 O O . LEU A 1 96 ? 2.016 -7.019 -16.181 1.00 93.62 96 LEU A O 1
ATOM 774 N N . LEU A 1 97 ? 1.106 -8.378 -14.649 1.00 93.50 97 LEU A N 1
ATOM 775 C CA . LEU A 1 97 ? 1.402 -9.620 -15.373 1.00 93.50 97 LEU A CA 1
ATOM 776 C C . LEU A 1 97 ? 0.667 -9.710 -16.718 1.00 93.50 97 LEU A C 1
ATOM 778 O O . LEU A 1 97 ? 1.249 -10.179 -17.694 1.00 93.50 97 LEU A O 1
ATOM 782 N N . ALA A 1 98 ? -0.569 -9.216 -16.815 1.00 92.75 98 ALA A N 1
ATOM 783 C CA . ALA A 1 98 ? -1.245 -9.079 -18.105 1.00 92.75 98 ALA A CA 1
ATOM 784 C C . ALA A 1 98 ? -0.489 -8.104 -19.030 1.00 92.75 98 ALA A C 1
ATOM 786 O O . ALA A 1 98 ? -0.307 -8.395 -20.211 1.00 92.75 98 ALA A O 1
ATOM 787 N N . GLY A 1 99 ? 0.042 -7.004 -18.487 1.00 90.19 99 GLY A N 1
ATOM 788 C CA . GLY A 1 99 ? 0.937 -6.087 -19.203 1.00 90.19 99 GLY A CA 1
ATOM 789 C C . GLY A 1 99 ? 2.198 -6.765 -19.753 1.00 90.19 99 GLY A C 1
ATOM 790 O O . GLY A 1 99 ? 2.605 -6.478 -20.878 1.00 90.19 99 GLY A O 1
ATOM 791 N N . VAL A 1 100 ? 2.775 -7.729 -19.025 1.00 92.81 100 VAL A N 1
ATOM 792 C CA . VAL A 1 100 ? 3.907 -8.547 -19.512 1.00 92.81 100 VAL A CA 1
ATOM 793 C C . VAL A 1 100 ? 3.524 -9.352 -20.759 1.00 92.81 100 VAL A C 1
ATOM 795 O O . VAL A 1 100 ? 4.323 -9.456 -21.689 1.00 92.81 100 VAL A O 1
ATOM 798 N N . LEU A 1 101 ? 2.313 -9.915 -20.795 1.00 90.94 101 LEU A N 1
ATOM 799 C CA . LEU A 1 101 ? 1.831 -10.707 -21.932 1.00 90.94 101 LEU A CA 1
ATOM 800 C C . LEU A 1 101 ? 1.501 -9.839 -23.153 1.00 90.94 101 LEU A C 1
ATOM 802 O O . LEU A 1 101 ? 1.706 -10.278 -24.282 1.00 90.94 101 LEU A O 1
ATOM 806 N N . LEU A 1 102 ? 1.004 -8.621 -22.923 1.00 91.62 102 LEU A N 1
ATOM 807 C CA . LEU A 1 102 ? 0.532 -7.713 -23.971 1.00 91.62 102 LEU A CA 1
ATOM 808 C C . LEU A 1 102 ? 1.618 -6.798 -24.546 1.00 91.62 102 LEU A C 1
ATOM 810 O O . LEU A 1 102 ? 1.469 -6.313 -25.661 1.00 91.62 102 LEU A O 1
ATOM 814 N N . ALA A 1 103 ? 2.692 -6.513 -23.808 1.00 90.75 103 ALA A N 1
ATOM 815 C CA . ALA A 1 103 ? 3.727 -5.608 -24.295 1.00 90.75 103 ALA A CA 1
ATOM 816 C C . ALA A 1 103 ? 4.526 -6.245 -25.444 1.00 90.75 103 ALA A C 1
ATOM 818 O O . ALA A 1 103 ? 4.958 -7.386 -25.338 1.00 90.75 103 ALA A O 1
ATOM 819 N N . ASP A 1 104 ? 4.804 -5.504 -26.517 1.00 85.88 104 ASP A N 1
ATOM 820 C CA . ASP A 1 104 ? 5.560 -6.037 -27.665 1.00 85.88 104 ASP A CA 1
ATOM 821 C C . ASP A 1 104 ? 7.081 -5.981 -27.472 1.00 85.88 104 ASP A C 1
ATOM 823 O O . ASP A 1 104 ? 7.827 -6.775 -28.045 1.00 85.88 104 ASP A O 1
ATOM 827 N N . ARG A 1 105 ? 7.567 -5.044 -26.648 1.00 86.75 105 ARG A N 1
ATOM 828 C CA . ARG A 1 105 ? 9.003 -4.818 -26.438 1.00 86.75 105 ARG A CA 1
ATOM 829 C C . ARG A 1 105 ? 9.511 -5.471 -25.158 1.00 86.75 105 ARG A C 1
ATOM 831 O O . ARG A 1 105 ? 8.981 -5.225 -24.076 1.00 86.75 105 ARG A O 1
ATOM 838 N N . THR A 1 106 ? 10.617 -6.207 -25.264 1.00 87.56 106 THR A N 1
ATOM 839 C CA . THR A 1 106 ? 11.257 -6.903 -24.135 1.00 87.56 106 THR A CA 1
ATOM 840 C C . THR A 1 106 ? 11.599 -5.992 -22.946 1.00 87.56 106 THR A C 1
ATOM 842 O O . THR A 1 106 ? 11.278 -6.383 -21.824 1.00 87.56 106 THR A O 1
ATOM 845 N N . PRO A 1 107 ? 12.157 -4.774 -23.128 1.00 88.56 107 PRO A N 1
ATOM 846 C CA . PRO A 1 107 ? 12.395 -3.860 -22.007 1.00 88.56 107 PRO A CA 1
ATOM 847 C C . PRO A 1 107 ? 11.117 -3.487 -21.246 1.00 88.56 107 PRO A C 1
ATOM 849 O O . PRO A 1 107 ? 11.121 -3.439 -20.022 1.00 88.56 107 PRO A O 1
ATOM 852 N N . VAL A 1 108 ? 10.009 -3.281 -21.964 1.00 90.06 108 VAL A N 1
ATOM 853 C CA . VAL A 1 108 ? 8.714 -2.903 -21.377 1.00 90.06 108 VAL A CA 1
ATOM 854 C C . VAL A 1 108 ? 8.097 -4.077 -20.618 1.00 90.06 108 VAL A C 1
ATOM 856 O O . VAL A 1 108 ? 7.621 -3.898 -19.500 1.00 90.06 108 VAL A O 1
ATOM 859 N N . ARG A 1 109 ? 8.175 -5.296 -21.171 1.00 93.38 109 ARG A N 1
ATOM 860 C CA . ARG A 1 109 ? 7.760 -6.525 -20.468 1.00 93.38 109 ARG A CA 1
ATOM 861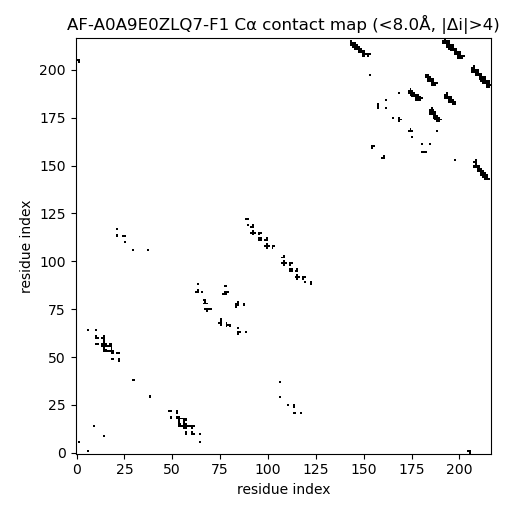 C C . ARG A 1 109 ? 8.465 -6.676 -19.127 1.00 93.38 109 ARG A C 1
ATOM 863 O O . ARG A 1 109 ? 7.838 -7.018 -18.132 1.00 93.38 109 ARG A O 1
ATOM 870 N N . MET A 1 110 ? 9.770 -6.425 -19.105 1.00 93.19 110 MET A N 1
ATOM 871 C CA . MET A 1 110 ? 10.568 -6.576 -17.893 1.00 93.19 110 MET A CA 1
ATOM 872 C C . MET A 1 110 ? 10.264 -5.498 -16.856 1.00 93.19 110 MET A C 1
ATOM 874 O O . MET A 1 110 ? 10.244 -5.822 -15.676 1.00 93.19 110 MET A O 1
ATOM 878 N N . ILE A 1 111 ? 9.952 -4.267 -17.276 1.00 93.50 111 ILE A N 1
ATOM 879 C CA . ILE A 1 111 ? 9.468 -3.218 -16.365 1.00 93.50 111 ILE A CA 1
ATOM 880 C C . ILE A 1 111 ? 8.191 -3.681 -15.651 1.00 93.50 111 ILE A C 1
ATOM 882 O O . ILE A 1 111 ? 8.153 -3.730 -14.424 1.00 93.50 111 ILE A O 1
ATOM 886 N N . PHE A 1 112 ? 7.186 -4.140 -16.408 1.00 95.00 112 PHE A N 1
ATOM 887 C CA . PHE A 1 112 ? 5.950 -4.673 -15.824 1.00 95.00 112 PHE A CA 1
ATOM 888 C C . PHE A 1 112 ? 6.201 -5.855 -14.880 1.00 95.00 112 PHE A C 1
ATOM 890 O O . PHE A 1 112 ? 5.568 -5.958 -13.828 1.00 95.00 112 PHE A O 1
ATOM 897 N N . LEU A 1 113 ? 7.133 -6.743 -15.234 1.00 96.06 113 LEU A N 1
ATOM 898 C CA . LEU A 1 113 ? 7.484 -7.892 -14.406 1.00 96.06 113 LEU A CA 1
ATOM 899 C C . LEU A 1 113 ? 8.161 -7.472 -13.093 1.00 96.06 113 LEU A C 1
ATOM 901 O O . LEU A 1 113 ? 7.814 -7.995 -12.036 1.00 96.06 113 LEU A O 1
ATOM 905 N N . LEU A 1 114 ? 9.111 -6.537 -13.146 1.00 95.88 11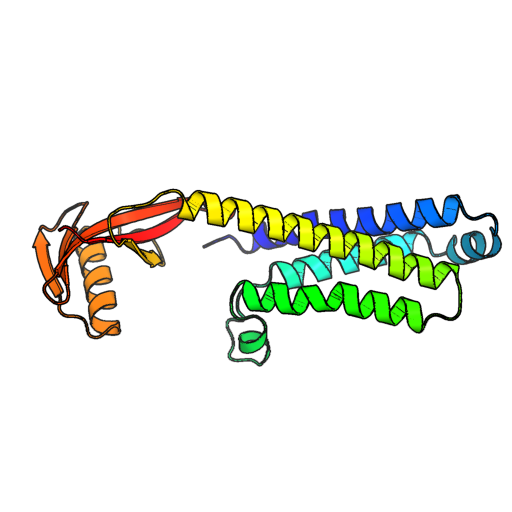4 LEU A N 1
ATOM 906 C CA . LEU A 1 114 ? 9.802 -6.020 -11.963 1.00 95.88 114 LEU A CA 1
ATOM 907 C C . LEU A 1 114 ? 8.827 -5.309 -11.025 1.00 95.88 114 LEU A C 1
ATOM 909 O O . LEU A 1 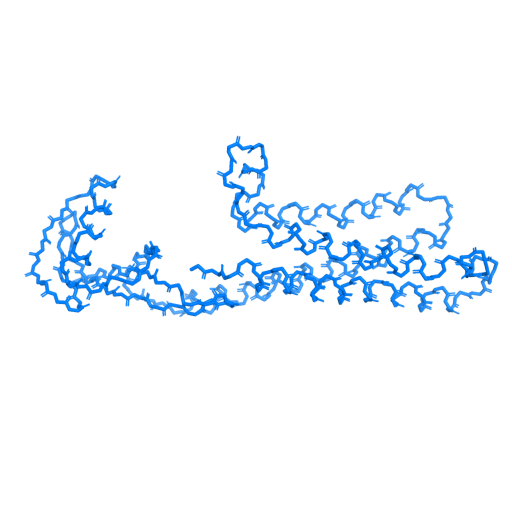114 ? 8.840 -5.576 -9.823 1.00 95.88 114 LEU A O 1
ATOM 913 N N . ASP A 1 115 ? 7.929 -4.491 -11.570 1.00 95.88 115 ASP A N 1
ATOM 914 C CA . ASP A 1 115 ? 6.888 -3.825 -10.790 1.00 95.88 115 ASP A CA 1
ATOM 915 C C . ASP A 1 115 ? 5.946 -4.836 -10.126 1.00 95.88 115 ASP A C 1
ATOM 917 O O . ASP A 1 115 ? 5.635 -4.713 -8.938 1.00 95.88 115 ASP A O 1
ATOM 921 N N . ALA A 1 116 ? 5.544 -5.886 -10.852 1.00 95.44 116 ALA A N 1
ATOM 922 C CA . ALA A 1 116 ? 4.711 -6.957 -10.307 1.00 95.44 116 ALA A CA 1
ATOM 923 C C . ALA A 1 116 ? 5.406 -7.679 -9.144 1.00 95.44 116 ALA A C 1
ATOM 925 O O . ALA A 1 116 ? 4.764 -7.981 -8.136 1.00 95.44 116 ALA A O 1
ATOM 926 N N . ILE A 1 117 ? 6.716 -7.921 -9.254 1.00 95.69 117 ILE A N 1
ATOM 927 C CA . ILE A 1 117 ? 7.523 -8.543 -8.197 1.00 95.69 117 ILE A CA 1
ATOM 928 C C . ILE A 1 117 ? 7.606 -7.635 -6.969 1.00 95.69 117 ILE A C 1
ATOM 930 O O . ILE A 1 117 ? 7.403 -8.113 -5.853 1.00 95.69 117 ILE A O 1
ATOM 934 N N . VAL A 1 118 ? 7.880 -6.340 -7.145 1.00 95.56 118 VAL A N 1
ATOM 935 C CA . VAL A 1 118 ? 7.997 -5.390 -6.027 1.00 95.56 118 VAL A CA 1
ATOM 936 C C . VAL A 1 118 ? 6.662 -5.247 -5.295 1.00 95.56 118 VAL A C 1
ATOM 938 O O . VAL A 1 118 ? 6.619 -5.386 -4.070 1.00 95.56 118 VAL A O 1
ATOM 941 N N . ILE A 1 119 ? 5.561 -5.033 -6.024 1.00 94.12 119 ILE A N 1
ATOM 942 C CA . ILE A 1 119 ? 4.225 -4.898 -5.426 1.00 94.12 119 ILE A CA 1
ATOM 943 C C . ILE A 1 119 ? 3.778 -6.219 -4.792 1.00 94.12 119 ILE A C 1
ATOM 945 O O . ILE A 1 119 ? 3.308 -6.229 -3.655 1.00 94.12 119 ILE A O 1
ATOM 949 N N . GLY A 1 120 ? 3.958 -7.347 -5.482 1.00 93.38 120 GLY A N 1
ATOM 950 C CA . GLY A 1 120 ? 3.627 -8.666 -4.944 1.00 93.38 120 GLY A CA 1
ATOM 951 C C . GLY A 1 120 ? 4.419 -8.987 -3.675 1.00 93.38 120 GLY A C 1
ATOM 952 O O . GLY A 1 120 ? 3.843 -9.425 -2.680 1.00 93.38 120 GLY A O 1
ATOM 953 N N . GLY A 1 121 ? 5.722 -8.700 -3.666 1.00 93.00 121 GLY A N 1
ATOM 954 C CA . GLY A 1 121 ? 6.585 -8.857 -2.497 1.00 93.00 121 GLY A CA 1
ATOM 955 C C . GLY A 1 121 ? 6.137 -7.995 -1.317 1.00 93.00 121 GLY A C 1
ATOM 956 O O . GLY A 1 121 ? 6.086 -8.490 -0.190 1.00 93.00 121 GLY A O 1
ATOM 957 N N . PHE A 1 122 ? 5.745 -6.743 -1.571 1.00 91.81 122 PHE A N 1
ATOM 958 C CA . PHE A 1 122 ? 5.165 -5.859 -0.559 1.00 91.81 122 PHE A CA 1
ATOM 959 C C . PHE A 1 122 ? 3.882 -6.447 0.049 1.00 91.81 122 PHE A C 1
ATOM 961 O O . PHE A 1 122 ? 3.780 -6.547 1.272 1.00 91.81 122 PHE A O 1
ATOM 968 N N . LEU A 1 123 ? 2.935 -6.897 -0.781 1.00 89.88 123 LEU A N 1
ATOM 969 C CA . LEU A 1 123 ? 1.665 -7.468 -0.314 1.00 89.88 123 LEU A CA 1
ATOM 970 C C . LEU A 1 123 ? 1.871 -8.755 0.494 1.00 89.88 123 LEU A C 1
ATOM 972 O O . LEU A 1 123 ? 1.248 -8.941 1.540 1.00 89.88 123 LEU A O 1
ATOM 976 N N . VAL A 1 124 ? 2.775 -9.633 0.049 1.00 89.81 124 VAL A N 1
ATOM 977 C CA . VAL A 1 124 ? 3.129 -10.859 0.781 1.00 89.81 124 VAL A CA 1
ATOM 978 C C . VAL A 1 124 ? 3.778 -10.521 2.122 1.00 89.81 124 VAL A C 1
ATOM 980 O O . VAL A 1 124 ? 3.430 -11.118 3.143 1.00 89.81 124 VAL A O 1
ATOM 983 N N . TRP A 1 125 ? 4.710 -9.567 2.142 1.00 88.56 125 TRP A N 1
ATOM 984 C CA . TRP A 1 125 ? 5.379 -9.131 3.366 1.00 88.56 125 TRP A CA 1
ATOM 985 C C . TRP A 1 125 ? 4.386 -8.589 4.395 1.00 88.56 125 TRP A C 1
ATOM 987 O O . TRP A 1 125 ? 4.411 -8.993 5.562 1.00 88.56 125 TRP A O 1
ATOM 997 N N . ASP A 1 126 ? 3.494 -7.708 3.955 1.00 86.12 126 ASP A N 1
ATOM 998 C CA . ASP A 1 126 ? 2.461 -7.122 4.794 1.00 86.12 126 ASP A CA 1
ATOM 999 C C . ASP A 1 126 ? 1.491 -8.195 5.326 1.00 86.12 126 ASP A C 1
ATOM 1001 O O . ASP A 1 126 ? 1.287 -8.299 6.541 1.00 86.12 126 ASP A O 1
ATOM 1005 N N . TYR A 1 127 ? 1.026 -9.106 4.465 1.00 84.00 127 TYR A N 1
ATOM 1006 C CA . TYR A 1 127 ? 0.196 -10.239 4.877 1.00 84.00 127 TYR A CA 1
ATOM 1007 C C . TYR A 1 127 ? 0.877 -11.102 5.949 1.00 84.00 127 TYR A C 1
ATOM 1009 O O . TYR A 1 127 ? 0.260 -11.473 6.952 1.00 84.00 127 TYR A O 1
ATOM 1017 N N . VAL A 1 128 ? 2.172 -11.396 5.793 1.00 84.44 128 VAL A N 1
ATOM 1018 C CA . VAL A 1 128 ? 2.949 -12.151 6.789 1.00 84.44 128 VAL A CA 1
ATOM 1019 C C . VAL A 1 128 ? 3.030 -11.400 8.121 1.00 84.44 128 VAL A C 1
ATOM 1021 O O . VAL A 1 128 ? 2.952 -12.032 9.181 1.00 84.44 128 VAL A O 1
ATOM 1024 N N . MET A 1 129 ? 3.175 -10.073 8.107 1.00 81.44 129 MET A N 1
ATOM 1025 C CA . MET A 1 129 ? 3.178 -9.253 9.324 1.00 81.44 129 MET A CA 1
ATOM 1026 C C . MET A 1 129 ? 1.820 -9.274 10.026 1.00 81.44 129 MET A C 1
ATOM 1028 O O . MET A 1 129 ? 1.765 -9.532 11.234 1.00 81.44 129 MET A O 1
ATOM 1032 N N . VAL A 1 130 ? 0.729 -9.098 9.279 1.00 79.94 130 VAL A N 1
ATOM 1033 C CA . VAL A 1 130 ? -0.641 -9.191 9.803 1.00 79.94 130 VAL A CA 1
ATOM 1034 C C . VAL A 1 130 ? -0.911 -10.583 10.369 1.00 79.94 130 VAL A C 1
ATOM 1036 O O . VAL A 1 130 ? -1.421 -10.711 11.482 1.00 79.94 130 VAL A O 1
ATOM 1039 N N . TRP A 1 131 ? -0.490 -11.641 9.678 1.00 77.44 131 TRP A N 1
ATOM 1040 C CA . TRP A 1 131 ? -0.622 -13.019 10.148 1.00 77.44 131 TRP A CA 1
ATOM 1041 C C . TRP A 1 131 ? 0.183 -13.297 11.426 1.00 77.44 131 TRP A C 1
ATOM 1043 O O . TRP A 1 131 ? -0.296 -13.956 12.353 1.00 77.44 131 TRP A O 1
ATOM 1053 N N . LYS A 1 132 ? 1.408 -12.771 11.535 1.00 77.88 132 LYS A N 1
ATOM 1054 C CA . LYS A 1 132 ? 2.193 -12.854 12.778 1.00 77.88 132 LYS A CA 1
ATOM 1055 C C . LYS A 1 132 ? 1.502 -12.107 13.919 1.00 77.88 132 LYS A C 1
ATOM 1057 O O . LYS A 1 132 ? 1.493 -12.609 15.045 1.00 77.88 132 LYS A O 1
ATOM 1062 N N . MET A 1 133 ? 0.925 -10.936 13.646 1.00 70.88 133 MET A N 1
ATOM 1063 C CA . MET A 1 133 ? 0.191 -10.149 14.637 1.00 70.88 133 MET A CA 1
ATOM 1064 C C . MET A 1 133 ? -1.069 -10.881 15.104 1.00 70.88 133 MET A C 1
ATOM 1066 O O . MET A 1 133 ? -1.265 -11.042 16.308 1.00 70.88 133 MET A O 1
ATOM 1070 N N . SER A 1 134 ? -1.869 -11.415 14.178 1.00 69.75 134 SER A N 1
ATOM 1071 C CA . SER A 1 134 ? -3.073 -12.181 14.512 1.00 69.75 134 SER A CA 1
ATOM 1072 C C . SER A 1 134 ? -2.734 -13.415 15.346 1.00 69.75 134 SER A C 1
ATOM 1074 O O . SER A 1 134 ? -3.381 -13.673 16.356 1.00 69.75 134 SER A O 1
ATOM 1076 N N . ARG A 1 135 ? -1.639 -14.121 15.036 1.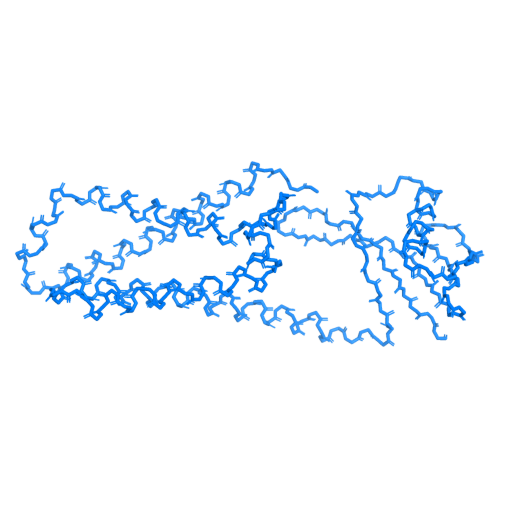00 72.06 135 ARG A N 1
ATOM 1077 C CA . ARG A 1 135 ? -1.137 -15.226 15.868 1.00 72.06 135 ARG A CA 1
ATOM 1078 C C . ARG A 1 135 ? -0.722 -14.784 17.268 1.00 72.06 135 ARG A C 1
ATOM 1080 O O . ARG A 1 135 ? -0.980 -15.520 18.215 1.00 72.06 135 ARG A O 1
ATOM 1087 N N . LYS A 1 136 ? -0.082 -13.622 17.432 1.00 71.75 136 LYS A N 1
ATOM 1088 C CA . LYS A 1 136 ? 0.264 -13.083 18.762 1.00 71.75 136 LYS A CA 1
ATOM 1089 C C . LYS A 1 136 ? -0.985 -12.733 19.571 1.00 71.75 136 LYS A C 1
ATOM 1091 O O . LYS A 1 136 ? -1.024 -13.023 20.764 1.00 71.75 136 LYS A O 1
ATOM 1096 N N . LEU A 1 137 ? -1.998 -12.163 18.922 1.00 63.12 137 LEU A N 1
ATOM 1097 C CA . LEU A 1 137 ? -3.287 -11.857 19.542 1.00 63.12 137 LEU A CA 1
ATOM 1098 C C . LEU A 1 137 ? -4.042 -13.141 19.923 1.00 63.12 137 LEU A C 1
ATOM 1100 O O . LEU A 1 137 ? -4.509 -13.252 21.050 1.00 63.12 137 LEU A O 1
ATOM 1104 N N . ASN A 1 138 ? -4.048 -14.150 19.048 1.00 62.81 138 ASN A N 1
ATOM 1105 C CA . ASN A 1 138 ? -4.729 -15.430 19.271 1.00 62.81 138 ASN A CA 1
ATOM 1106 C C . ASN A 1 138 ? -4.002 -16.355 20.265 1.00 62.81 138 ASN A C 1
ATOM 1108 O O . ASN A 1 138 ? -4.637 -17.182 20.911 1.00 62.81 138 ASN A O 1
ATOM 1112 N N . LYS A 1 139 ? -2.673 -16.235 20.422 1.00 51.91 139 LYS A N 1
ATOM 1113 C CA . LYS A 1 139 ? -1.896 -16.990 21.427 1.00 51.91 139 LYS A CA 1
ATOM 1114 C C . LYS A 1 139 ? -2.097 -16.487 22.856 1.00 51.91 139 LYS A C 1
ATOM 1116 O O . LYS A 1 139 ? -1.795 -17.227 23.791 1.00 51.91 139 LYS A O 1
ATOM 1121 N N . LYS A 1 140 ? -2.645 -15.283 23.057 1.00 49.66 140 LYS A N 1
ATOM 1122 C CA . LYS A 1 140 ? -3.261 -14.928 24.340 1.00 49.66 140 LYS A CA 1
ATOM 1123 C C . LYS A 1 140 ? -4.598 -15.661 24.424 1.00 49.66 140 LYS A C 1
ATOM 1125 O O . LYS A 1 140 ? -5.651 -15.079 24.199 1.00 49.66 140 LYS A O 1
ATOM 1130 N N . SER A 1 141 ? -4.527 -16.953 24.741 1.00 43.16 141 SER A N 1
ATOM 1131 C CA . SER A 1 141 ? -5.662 -17.747 25.200 1.00 43.16 141 SER A CA 1
ATOM 1132 C C . SER A 1 141 ? -6.231 -17.074 26.449 1.00 43.16 141 SER A C 1
ATOM 1134 O O . SER A 1 141 ? -5.852 -17.402 27.574 1.00 43.16 141 SER A O 1
ATOM 1136 N N . MET A 1 142 ? -7.136 -16.116 26.273 1.00 48.00 142 MET A N 1
ATOM 1137 C CA . MET A 1 142 ? -8.041 -15.760 27.347 1.00 48.00 142 MET A CA 1
ATOM 1138 C C . MET A 1 142 ? -8.991 -16.947 27.474 1.00 48.00 142 MET A C 1
ATOM 1140 O O . MET A 1 142 ? -9.801 -17.204 26.591 1.00 48.00 142 MET A O 1
ATOM 1144 N N . LYS A 1 143 ? -8.872 -17.694 28.580 1.00 48.00 143 LYS A N 1
ATOM 1145 C CA . LYS A 1 143 ? -9.846 -18.721 29.012 1.00 48.00 143 LYS A CA 1
ATOM 1146 C C . LYS A 1 143 ? -11.276 -18.164 29.157 1.00 48.00 143 LYS A C 1
ATOM 1148 O O . LYS A 1 143 ? -12.209 -18.909 29.437 1.00 48.00 143 LYS A O 1
ATOM 1153 N N . THR A 1 144 ? -11.416 -16.862 28.966 1.00 55.06 144 THR A N 1
ATOM 1154 C CA . THR A 1 144 ? -12.590 -16.038 29.150 1.00 55.06 144 THR A CA 1
ATOM 1155 C C . THR A 1 144 ? -13.045 -15.548 27.781 1.00 55.06 144 THR A C 1
ATOM 1157 O O . THR A 1 144 ? -12.249 -14.964 27.042 1.00 55.06 144 THR A O 1
ATOM 1160 N N . ARG A 1 145 ? -14.310 -15.787 27.412 1.00 57.94 145 ARG A N 1
ATOM 1161 C CA . ARG A 1 145 ? -14.887 -15.166 26.213 1.00 57.94 145 ARG A CA 1
ATOM 1162 C C . ARG A 1 145 ? -14.915 -13.659 26.455 1.00 57.94 145 ARG A C 1
ATOM 1164 O O . ARG A 1 145 ? -15.592 -13.203 27.373 1.00 57.94 145 ARG A O 1
ATOM 1171 N N . VAL A 1 146 ? -14.138 -12.918 25.666 1.00 63.81 146 VAL A N 1
ATOM 1172 C CA . VAL A 1 146 ? -14.112 -11.454 25.707 1.00 63.81 146 VAL A CA 1
ATOM 1173 C C . VAL A 1 146 ? -14.772 -10.925 24.447 1.00 63.81 146 VAL A C 1
ATOM 1175 O O . VAL A 1 146 ? -14.220 -11.055 23.355 1.00 63.81 146 VAL A O 1
ATOM 1178 N N . LEU A 1 147 ? -15.948 -10.328 24.597 1.00 70.81 147 LEU A N 1
ATOM 1179 C CA . LEU A 1 147 ? -16.593 -9.569 23.533 1.00 70.81 147 LEU A CA 1
ATOM 1180 C C . LEU A 1 147 ? -16.059 -8.134 23.596 1.00 70.81 147 LEU A C 1
ATOM 1182 O O . LEU A 1 147 ? -16.083 -7.508 24.653 1.00 70.81 147 LEU A O 1
ATOM 1186 N N . ARG A 1 148 ? -15.539 -7.629 22.476 1.00 73.69 148 ARG A N 1
ATOM 1187 C CA . ARG A 1 148 ? -15.070 -6.245 22.346 1.00 73.69 148 ARG A CA 1
ATOM 1188 C C . ARG A 1 148 ? -16.040 -5.458 21.484 1.00 73.69 148 ARG A C 1
ATOM 1190 O O . ARG A 1 148 ? -16.403 -5.922 20.407 1.00 73.69 148 ARG A O 1
ATOM 1197 N N . VAL A 1 149 ? -16.413 -4.279 21.958 1.00 74.50 149 VAL A N 1
ATOM 1198 C CA . VAL A 1 149 ? -17.268 -3.336 21.238 1.00 74.50 149 VAL A CA 1
ATOM 1199 C C . VAL A 1 149 ? -16.536 -2.007 21.176 1.00 74.50 149 VAL A C 1
ATOM 1201 O O . VAL A 1 149 ? -16.125 -1.496 22.216 1.00 74.50 149 VAL A O 1
ATOM 1204 N N . ASP A 1 150 ? -16.335 -1.478 19.974 1.00 76.38 150 ASP A N 1
ATOM 1205 C CA . ASP A 1 150 ? -15.687 -0.180 19.789 1.00 76.38 150 ASP A CA 1
ATOM 1206 C C . ASP A 1 150 ? -16.616 0.951 20.254 1.00 76.38 150 ASP A C 1
ATOM 1208 O O . ASP A 1 150 ? -17.830 0.896 20.057 1.00 76.38 150 ASP A O 1
ATOM 1212 N N . LEU A 1 151 ? -16.033 1.967 20.889 1.00 74.56 151 LEU A N 1
ATOM 1213 C CA . LEU A 1 151 ? -16.720 3.162 21.369 1.00 74.56 151 LEU A CA 1
ATOM 1214 C C . LEU A 1 151 ? -16.269 4.378 20.555 1.00 74.56 151 LEU A C 1
ATOM 1216 O O . LEU A 1 151 ? -15.084 4.537 20.251 1.00 74.56 151 LEU A O 1
ATOM 1220 N N . ASP A 1 152 ? -17.201 5.287 20.268 1.00 65.81 152 ASP A N 1
ATOM 1221 C CA . ASP A 1 152 ? -16.904 6.533 19.546 1.00 65.81 152 ASP A CA 1
ATOM 1222 C C . ASP A 1 152 ? -15.994 7.485 20.352 1.00 65.81 152 ASP A C 1
ATOM 1224 O O . ASP A 1 152 ? -15.265 8.305 19.783 1.00 65.81 152 ASP A O 1
ATOM 1228 N N . GLY A 1 153 ? -15.981 7.346 21.682 1.00 69.38 153 GLY A N 1
ATOM 1229 C CA . GLY A 1 153 ? -15.129 8.096 22.601 1.00 69.38 153 GLY A CA 1
ATOM 1230 C C . GLY A 1 153 ? -15.142 7.516 24.021 1.00 69.38 153 GLY A C 1
ATOM 1231 O O . GLY A 1 153 ? -15.952 6.638 24.321 1.00 69.38 153 GLY A O 1
ATOM 1232 N N . PRO A 1 154 ? -14.240 7.978 24.907 1.00 75.25 154 PRO A N 1
ATOM 1233 C CA . PRO A 1 154 ? -14.197 7.505 26.283 1.00 75.25 154 PRO A CA 1
ATOM 1234 C C . PRO A 1 154 ? -15.396 8.063 27.070 1.00 75.25 154 PRO A C 1
ATOM 1236 O O . PRO A 1 154 ? -15.575 9.286 27.084 1.00 75.25 154 PRO A O 1
ATOM 1239 N N . PRO A 1 155 ? -16.189 7.219 27.754 1.00 77.94 155 PRO A N 1
ATOM 1240 C CA . PRO A 1 155 ? -17.228 7.709 28.650 1.00 77.94 155 PRO A CA 1
ATOM 1241 C C . PRO A 1 155 ? -16.580 8.486 29.803 1.00 77.94 155 PRO A C 1
ATOM 1243 O O . PRO A 1 155 ? -15.602 8.039 30.410 1.00 77.94 155 PRO A O 1
ATOM 1246 N N . LYS A 1 156 ? -17.101 9.679 30.091 1.00 81.00 156 LYS A N 1
ATOM 1247 C CA . LYS A 1 156 ? -16.563 10.598 31.105 1.00 81.00 156 LYS A CA 1
ATOM 1248 C C . LYS A 1 156 ? -17.131 10.323 32.491 1.00 81.00 156 LYS A C 1
ATOM 1250 O O . LYS A 1 156 ? -16.508 10.691 33.486 1.00 81.00 156 LYS A O 1
ATOM 1255 N N . THR A 1 157 ? -18.297 9.686 32.564 1.00 86.31 157 THR A N 1
ATOM 1256 C CA . THR A 1 157 ? -18.981 9.349 33.816 1.00 86.31 157 THR A CA 1
ATOM 1257 C C . THR A 1 157 ? -19.392 7.879 33.850 1.00 86.31 157 THR A C 1
ATOM 1259 O O . THR A 1 157 ? -19.490 7.208 32.822 1.00 86.31 157 THR A O 1
ATOM 1262 N N . VAL A 1 158 ? -19.646 7.372 35.059 1.00 85.38 158 VAL A N 1
ATOM 1263 C CA . VAL A 1 158 ? -20.164 6.010 35.263 1.00 85.38 158 VAL A CA 1
ATOM 1264 C C . VAL A 1 158 ? -21.531 5.851 34.589 1.00 85.38 158 VAL A C 1
ATOM 1266 O O . VAL A 1 158 ? -21.783 4.828 33.961 1.00 85.38 158 VAL A O 1
ATOM 1269 N N . ASP A 1 159 ? -22.386 6.872 34.644 1.00 86.38 159 ASP A N 1
ATOM 1270 C CA . ASP A 1 159 ? -23.712 6.826 34.018 1.00 86.38 159 ASP A CA 1
ATOM 1271 C C . ASP A 1 159 ? -23.639 6.816 32.488 1.00 86.38 159 ASP A C 1
ATOM 1273 O O . ASP A 1 159 ? -24.388 6.083 31.845 1.00 86.38 159 ASP A O 1
ATOM 1277 N N . GLU A 1 160 ? -22.700 7.561 31.898 1.00 86.88 160 GLU A N 1
ATOM 1278 C CA . GLU A 1 160 ? -22.452 7.528 30.453 1.00 86.88 160 GLU A CA 1
ATOM 1279 C C . GLU A 1 160 ? -21.968 6.142 30.013 1.00 86.88 160 GLU A C 1
ATOM 1281 O O . GLU A 1 160 ? -22.421 5.613 28.999 1.00 86.88 160 GLU A O 1
ATOM 1286 N N . PHE A 1 161 ? -21.110 5.507 30.816 1.00 87.88 161 PHE A N 1
ATOM 1287 C CA . PHE A 1 161 ? -20.663 4.146 30.546 1.00 87.88 161 PHE A CA 1
ATOM 1288 C C . PHE A 1 161 ? -21.813 3.128 30.661 1.00 87.88 161 PHE A C 1
ATOM 1290 O O . PHE A 1 161 ? -21.957 2.265 29.797 1.00 87.88 161 PHE A O 1
ATOM 1297 N N . ALA A 1 162 ? -22.689 3.260 31.664 1.00 88.50 162 ALA A N 1
ATOM 1298 C CA . ALA A 1 162 ? -23.875 2.410 31.799 1.00 88.50 162 ALA A CA 1
ATOM 1299 C C . ALA A 1 162 ? -24.850 2.594 30.626 1.00 88.50 162 ALA A C 1
ATOM 1301 O O . ALA A 1 162 ? -25.396 1.612 30.122 1.00 88.50 162 ALA A O 1
ATOM 1302 N N . ALA A 1 163 ? -25.045 3.832 30.163 1.00 88.69 163 ALA A N 1
ATOM 1303 C CA . ALA A 1 163 ? -25.903 4.135 29.023 1.00 88.69 163 ALA A CA 1
ATOM 1304 C C . ALA A 1 163 ? -25.393 3.482 27.729 1.00 88.69 163 ALA A C 1
ATOM 1306 O O . ALA A 1 163 ? -26.189 2.927 26.978 1.00 88.69 163 ALA A O 1
ATOM 1307 N N . GLN A 1 164 ? -24.077 3.474 27.496 1.00 87.88 164 GLN A N 1
ATOM 1308 C CA . GLN A 1 164 ? -23.477 2.807 26.333 1.00 87.88 164 GLN A CA 1
ATOM 1309 C C . GLN A 1 164 ? -23.653 1.281 26.373 1.00 87.88 164 GLN A C 1
ATOM 1311 O O . GLN A 1 164 ? -23.938 0.664 25.346 1.00 87.88 164 GLN A O 1
ATOM 1316 N N . ILE A 1 165 ? -23.540 0.665 27.555 1.00 88.50 165 ILE A N 1
ATOM 1317 C CA . ILE A 1 165 ? -23.815 -0.769 27.736 1.00 88.50 165 ILE A CA 1
ATOM 1318 C C . ILE A 1 165 ? -25.297 -1.067 27.456 1.00 88.50 165 ILE A C 1
ATOM 1320 O O . ILE A 1 165 ? -25.609 -2.017 26.739 1.00 88.50 165 ILE A O 1
ATOM 1324 N N . ALA A 1 166 ? -26.207 -0.239 27.977 1.00 88.81 166 ALA A N 1
ATOM 1325 C CA . ALA A 1 166 ? -27.645 -0.390 27.764 1.00 88.81 166 ALA A CA 1
ATOM 1326 C C . ALA A 1 166 ? -28.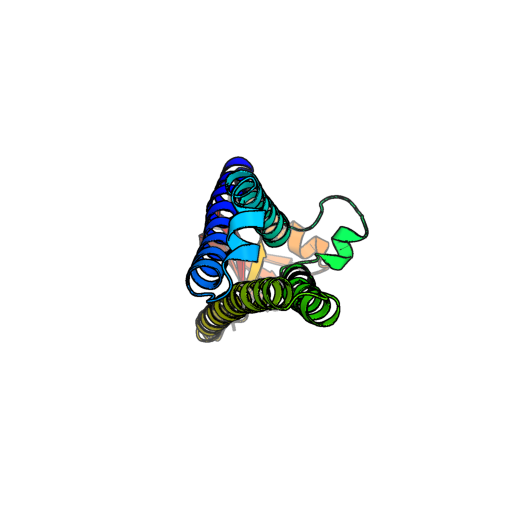047 -0.219 26.293 1.00 88.81 166 ALA A C 1
ATOM 1328 O O . ALA A 1 166 ? -28.822 -1.023 25.779 1.00 88.81 166 ALA A O 1
ATOM 1329 N N . ASP A 1 167 ? -27.483 0.772 25.601 1.00 88.75 167 ASP A N 1
ATOM 1330 C CA . ASP A 1 167 ? -27.693 0.985 24.167 1.00 88.75 167 ASP A CA 1
ATOM 1331 C C . ASP A 1 167 ? -27.188 -0.210 23.343 1.00 88.75 167 ASP A C 1
ATOM 1333 O O . ASP A 1 167 ? -27.893 -0.701 22.459 1.00 88.75 167 ASP A O 1
ATOM 1337 N N . TYR A 1 168 ? -26.015 -0.755 23.686 1.00 86.31 168 TYR A N 1
ATOM 1338 C CA . TYR A 1 168 ? -25.503 -1.973 23.059 1.00 86.31 168 TYR A CA 1
ATOM 1339 C C . TYR A 1 168 ? -26.452 -3.166 23.251 1.00 86.31 168 TYR A C 1
ATOM 1341 O O . TYR A 1 168 ? -26.811 -3.822 22.271 1.00 86.31 168 TYR A O 1
ATOM 1349 N N . CYS A 1 169 ? -26.887 -3.450 24.482 1.00 85.75 169 CYS A N 1
ATOM 1350 C CA . CYS A 1 169 ? -27.807 -4.558 24.754 1.00 85.75 169 CYS A CA 1
ATOM 1351 C C . CYS A 1 169 ? -29.168 -4.351 24.072 1.00 85.75 169 CYS A C 1
ATOM 1353 O O . CYS A 1 169 ? -29.688 -5.288 23.467 1.00 85.75 169 CYS A O 1
ATOM 1355 N N . GLY A 1 170 ? -29.697 -3.123 24.082 1.00 84.88 170 GLY A N 1
ATOM 1356 C CA . GLY A 1 170 ? -30.952 -2.760 23.422 1.00 84.88 170 GLY A CA 1
ATOM 1357 C C . GLY A 1 170 ? -30.909 -2.970 21.908 1.00 84.88 170 GLY A C 1
ATOM 1358 O O . GLY A 1 170 ? -31.788 -3.631 21.357 1.00 84.88 170 GLY A O 1
ATOM 1359 N N . LYS A 1 171 ? -29.848 -2.498 21.238 1.00 85.94 171 LYS A N 1
ATOM 1360 C CA . LYS A 1 171 ? -29.630 -2.697 19.790 1.00 85.94 171 LYS A CA 1
ATOM 1361 C C . LYS A 1 171 ? -29.499 -4.165 19.390 1.00 85.94 171 LYS A C 1
ATOM 1363 O O . LYS A 1 171 ? -29.825 -4.518 18.263 1.00 85.94 171 LYS A O 1
ATOM 1368 N N . ASN A 1 172 ? -28.998 -5.007 20.293 1.00 78.81 172 ASN A N 1
ATOM 1369 C CA . ASN A 1 172 ? -28.765 -6.428 20.037 1.00 78.81 172 ASN A CA 1
ATOM 1370 C C . ASN A 1 172 ? -29.853 -7.338 20.631 1.00 78.81 172 ASN A C 1
ATOM 1372 O O . ASN A 1 172 ? -29.672 -8.553 20.625 1.00 78.81 172 ASN A O 1
ATOM 1376 N N . HIS A 1 173 ? -30.959 -6.774 21.133 1.00 83.94 173 HIS A N 1
ATOM 1377 C CA . HIS A 1 173 ? -32.067 -7.508 21.760 1.00 83.94 173 HIS A CA 1
ATOM 1378 C C . HIS A 1 173 ? -31.628 -8.465 22.881 1.00 83.94 173 HIS A C 1
ATOM 1380 O O . HIS A 1 173 ? -32.144 -9.575 23.001 1.00 83.94 173 HIS A O 1
ATOM 1386 N N . ARG A 1 174 ? -30.666 -8.032 23.700 1.00 84.19 174 ARG A N 1
ATOM 1387 C CA . ARG A 1 174 ? -30.145 -8.797 24.839 1.00 84.19 174 ARG A CA 1
ATOM 1388 C C . ARG A 1 174 ? -30.770 -8.335 26.144 1.00 84.19 174 ARG A C 1
ATOM 1390 O O . ARG A 1 174 ? -31.033 -7.141 26.311 1.00 84.19 174 ARG A O 1
ATOM 1397 N N . THR A 1 175 ? -30.961 -9.255 27.086 1.00 86.31 175 THR A N 1
ATOM 1398 C CA . THR A 1 175 ? -31.364 -8.871 28.445 1.00 86.31 175 THR A CA 1
ATOM 1399 C C . THR A 1 175 ? -30.176 -8.259 29.180 1.00 86.31 175 THR A C 1
ATOM 1401 O O . THR A 1 175 ? -29.026 -8.611 28.915 1.00 86.31 175 THR A O 1
ATOM 1404 N N . LEU A 1 176 ? -30.441 -7.301 30.067 1.00 91.62 176 LEU A N 1
ATOM 1405 C CA . LEU A 1 176 ? -29.404 -6.587 30.803 1.00 91.62 176 LEU A CA 1
ATOM 1406 C C . LEU A 1 176 ? -29.871 -6.274 32.220 1.00 91.62 176 LEU A C 1
ATOM 1408 O O . LEU A 1 176 ? -30.864 -5.574 32.411 1.00 91.62 176 LEU A O 1
ATOM 1412 N N . GLU A 1 177 ? -29.086 -6.705 33.198 1.00 91.69 177 GLU A N 1
ATOM 1413 C CA . GLU A 1 177 ? -29.229 -6.312 34.597 1.00 91.69 177 GLU A CA 1
ATOM 1414 C C . GLU A 1 177 ? -27.889 -5.793 35.123 1.00 91.69 177 GLU A C 1
ATOM 1416 O O . GLU A 1 177 ? -26.841 -6.399 34.903 1.00 91.69 177 GLU A O 1
ATOM 1421 N N . PHE A 1 178 ? -27.905 -4.658 35.822 1.00 90.06 178 PHE A N 1
ATOM 1422 C CA . PHE A 1 178 ? -26.705 -4.104 36.453 1.00 90.06 178 PHE A CA 1
ATOM 1423 C C . PHE A 1 178 ? -26.591 -4.620 37.887 1.00 90.06 178 PHE A C 1
ATOM 1425 O O . PHE A 1 178 ? -27.455 -4.330 38.710 1.00 90.06 178 PHE A O 1
ATOM 1432 N N . ILE A 1 179 ? -25.503 -5.325 38.193 1.00 89.88 179 ILE A N 1
ATOM 1433 C CA . ILE A 1 179 ? -25.199 -5.840 39.537 1.00 89.88 179 ILE A CA 1
ATOM 1434 C C . ILE A 1 179 ? -24.379 -4.813 40.321 1.00 89.88 179 ILE A C 1
ATOM 1436 O O . ILE A 1 179 ? -24.661 -4.540 41.484 1.00 89.88 179 ILE A O 1
ATOM 1440 N N . SER A 1 180 ? -23.373 -4.215 39.675 1.00 89.50 180 SER A N 1
ATOM 1441 C CA . SER A 1 180 ? -22.519 -3.187 40.276 1.00 89.50 180 SER A CA 1
ATOM 1442 C C . SER A 1 180 ? -22.102 -2.145 39.244 1.00 89.50 180 SER A C 1
ATOM 1444 O O . SER A 1 180 ? -21.737 -2.478 38.112 1.00 89.50 180 SER A O 1
ATOM 1446 N N . ARG A 1 181 ? -22.153 -0.867 39.638 1.00 86.88 181 ARG A N 1
ATOM 1447 C CA . ARG A 1 181 ? -21.778 0.281 38.803 1.00 86.88 181 ARG A CA 1
ATOM 1448 C C . ARG A 1 181 ? -20.531 0.949 39.369 1.00 86.88 181 ARG A C 1
ATOM 1450 O O . ARG A 1 181 ? -20.534 1.442 40.493 1.00 86.88 181 ARG A O 1
ATOM 1457 N N . GLY A 1 182 ? -19.475 0.999 38.568 1.00 81.75 182 GLY A N 1
ATOM 1458 C CA . GLY A 1 182 ? -18.204 1.621 38.926 1.00 81.75 182 GLY A CA 1
ATOM 1459 C C . GLY A 1 182 ? -17.329 1.850 37.697 1.00 81.75 182 GLY A C 1
ATOM 1460 O O . GLY A 1 182 ? -17.822 1.862 36.571 1.00 81.75 182 GLY A O 1
ATOM 1461 N N . LYS A 1 183 ? -16.013 2.011 37.904 1.00 73.25 183 LYS A N 1
ATOM 1462 C CA . LYS A 1 183 ? -15.028 2.065 36.799 1.00 73.25 183 LYS A CA 1
ATOM 1463 C C . LYS A 1 183 ? -15.002 0.772 35.977 1.00 73.25 183 LYS A C 1
ATOM 1465 O O . LYS A 1 183 ? -14.750 0.802 34.778 1.00 73.25 183 LYS A O 1
ATOM 1470 N N . THR A 1 184 ? -15.293 -0.331 36.651 1.00 83.50 184 THR A N 1
ATOM 1471 C CA . THR A 1 184 ? -15.603 -1.630 36.073 1.00 83.50 184 THR A CA 1
ATOM 1472 C C . THR A 1 184 ? -17.063 -1.916 36.405 1.00 83.50 184 THR A C 1
ATOM 1474 O O . THR A 1 184 ? -17.467 -1.731 37.555 1.00 83.50 184 THR A O 1
ATOM 1477 N N . MET A 1 185 ? -17.860 -2.318 35.418 1.00 88.56 185 MET A N 1
ATOM 1478 C CA . MET A 1 185 ? -19.267 -2.670 35.620 1.00 88.56 185 MET A CA 1
ATOM 1479 C C . MET A 1 185 ? -19.404 -4.177 35.771 1.00 88.56 185 MET A C 1
ATOM 1481 O O . MET A 1 185 ? -18.772 -4.936 35.040 1.00 88.56 185 MET A O 1
ATOM 1485 N N . GLU A 1 186 ? -20.263 -4.618 36.678 1.00 91.12 186 GLU A N 1
ATOM 1486 C CA . GLU A 1 186 ? -20.691 -6.013 36.740 1.00 91.12 186 GLU A CA 1
ATOM 1487 C C . GLU A 1 186 ? -22.141 -6.079 36.275 1.00 91.12 186 GLU A C 1
ATOM 1489 O O . GLU A 1 186 ? -23.007 -5.383 36.814 1.00 91.12 186 GLU A O 1
ATOM 1494 N N . ILE A 1 187 ? -22.387 -6.872 35.235 1.00 91.19 187 ILE A N 1
ATOM 1495 C CA . ILE A 1 187 ? -23.696 -6.995 34.596 1.00 91.19 187 ILE A CA 1
ATOM 1496 C C . ILE A 1 187 ? -24.067 -8.463 34.415 1.00 91.19 187 ILE A C 1
ATOM 1498 O O . ILE A 1 187 ? -23.194 -9.323 34.290 1.00 91.19 187 ILE A O 1
ATOM 1502 N N . MET A 1 188 ? -25.362 -8.732 34.348 1.00 90.19 188 MET A N 1
ATOM 1503 C CA . MET A 1 188 ? -25.903 -9.988 33.858 1.00 90.19 188 MET A CA 1
ATOM 1504 C C . MET A 1 188 ? -26.508 -9.735 32.482 1.00 90.19 188 MET A C 1
ATOM 1506 O O . MET A 1 188 ? -27.363 -8.863 32.327 1.00 90.19 188 MET A O 1
ATOM 1510 N N . MET A 1 189 ? -26.016 -10.451 31.477 1.00 87.25 189 MET A N 1
ATOM 1511 C CA . MET A 1 189 ? -26.449 -10.319 30.088 1.00 87.25 189 MET A CA 1
ATOM 1512 C C . MET A 1 189 ? -26.868 -11.692 29.582 1.00 87.25 189 MET A C 1
ATOM 1514 O O . MET A 1 189 ? -26.063 -12.619 29.602 1.00 87.25 189 MET A O 1
ATOM 1518 N N . ASP A 1 190 ? -28.123 -11.833 29.158 1.00 85.88 190 ASP A N 1
ATOM 1519 C CA . ASP A 1 190 ? -28.708 -13.111 28.722 1.00 85.88 190 ASP A CA 1
ATOM 1520 C C . ASP A 1 190 ? -28.574 -14.238 29.773 1.00 85.88 190 ASP A C 1
ATOM 1522 O O . ASP A 1 190 ? -28.392 -15.405 29.436 1.00 85.88 190 ASP A O 1
ATOM 1526 N N . GLY A 1 191 ? -28.651 -13.885 31.064 1.00 82.81 191 GLY A N 1
ATOM 1527 C CA . GLY A 1 191 ? -28.517 -14.824 32.191 1.00 82.81 191 GLY A CA 1
ATOM 1528 C C . GLY A 1 191 ? -27.076 -15.208 32.555 1.00 82.81 191 GLY A C 1
ATOM 1529 O O . GLY A 1 191 ? -26.869 -15.985 33.482 1.00 82.81 191 GLY A O 1
ATOM 1530 N N . GLU A 1 192 ? -26.079 -14.654 31.866 1.00 85.38 192 GLU A N 1
ATOM 1531 C CA . GLU A 1 192 ? -24.657 -14.916 32.098 1.00 85.38 192 GLU A CA 1
ATOM 1532 C C . GLU A 1 192 ? -23.981 -13.711 32.770 1.00 85.38 192 GLU A C 1
ATOM 1534 O O . GLU A 1 192 ? -24.265 -12.555 32.445 1.00 85.38 192 GLU A O 1
ATOM 1539 N N . TYR A 1 193 ? -23.057 -13.968 33.699 1.00 88.00 193 TYR A N 1
ATOM 1540 C CA . TYR A 1 193 ? -22.334 -12.915 34.415 1.00 88.00 193 TYR A CA 1
ATOM 1541 C C . TYR A 1 193 ? -21.184 -12.355 33.573 1.00 88.00 193 TYR A C 1
ATOM 1543 O O . TYR A 1 193 ? -20.317 -13.089 33.094 1.00 88.00 193 TYR A O 1
ATOM 1551 N N . TYR A 1 194 ? -21.113 -11.031 33.462 1.00 87.31 194 TYR A N 1
ATOM 1552 C CA . TYR A 1 194 ? -20.044 -10.323 32.768 1.00 87.31 194 TYR A CA 1
ATOM 1553 C C . TYR A 1 194 ? -19.442 -9.211 33.621 1.00 87.31 194 TYR A C 1
ATOM 1555 O O . TYR A 1 194 ? -20.113 -8.506 34.371 1.00 87.31 194 TYR A O 1
ATOM 1563 N N . THR A 1 195 ? -18.142 -9.015 33.443 1.00 89.69 195 THR A N 1
ATOM 1564 C CA . THR A 1 195 ? -17.421 -7.813 33.859 1.00 89.69 195 THR A CA 1
ATOM 1565 C C . THR A 1 195 ? -17.167 -6.952 32.634 1.00 89.69 195 THR A C 1
ATOM 1567 O O . THR A 1 195 ? -16.572 -7.434 31.673 1.00 89.69 195 THR A O 1
ATOM 1570 N N . VAL A 1 196 ? -17.617 -5.701 32.653 1.00 88.00 196 VAL A N 1
ATOM 1571 C CA . VAL A 1 196 ? -17.416 -4.749 31.560 1.00 88.00 196 VAL A CA 1
ATOM 1572 C C . VAL A 1 196 ? -16.393 -3.703 31.967 1.00 88.00 196 VAL A C 1
ATOM 1574 O O . VAL A 1 196 ? -16.577 -2.970 32.939 1.00 88.00 196 VAL A O 1
ATOM 1577 N N . GLU A 1 197 ? -15.308 -3.632 31.208 1.00 88.81 197 GLU A N 1
ATOM 1578 C CA . GLU A 1 197 ? -14.210 -2.692 31.425 1.00 88.81 197 GLU A CA 1
ATOM 1579 C C . GLU A 1 197 ? -13.975 -1.854 30.176 1.00 88.81 197 GLU A C 1
ATOM 1581 O O . GLU A 1 197 ? -14.126 -2.339 29.051 1.00 88.81 197 GLU A O 1
ATOM 1586 N N . ILE A 1 198 ? -13.552 -0.607 30.376 1.00 83.56 198 ILE A N 1
ATOM 1587 C CA . ILE A 1 198 ? -13.075 0.238 29.283 1.00 83.56 198 ILE A CA 1
ATOM 1588 C C . ILE A 1 198 ? -11.727 -0.318 28.817 1.00 83.56 198 ILE A C 1
ATOM 1590 O O . ILE A 1 198 ? -10.775 -0.431 29.589 1.00 83.56 198 ILE A O 1
ATOM 1594 N N . ASP A 1 199 ? -11.642 -0.663 27.539 1.00 77.81 199 ASP A N 1
ATOM 1595 C CA . ASP A 1 199 ? -10.398 -0.995 26.869 1.00 77.81 199 ASP A CA 1
ATOM 1596 C C . ASP A 1 199 ? -9.865 0.214 26.120 1.00 77.81 199 ASP A C 1
ATOM 1598 O O . ASP A 1 199 ? -10.585 0.875 25.374 1.00 77.81 199 ASP A O 1
ATOM 1602 N N . GLN A 1 200 ? -8.569 0.450 26.265 1.00 69.88 200 GLN A N 1
ATOM 1603 C CA . GLN A 1 200 ? -7.851 1.409 25.453 1.00 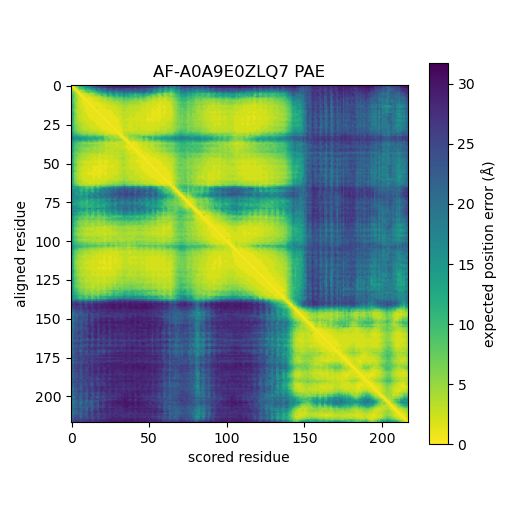69.88 200 GLN A CA 1
ATOM 1604 C C . GLN A 1 200 ? -6.780 0.652 24.681 1.00 69.88 200 GLN A C 1
ATOM 1606 O O . GLN A 1 200 ? -5.835 0.108 25.255 1.00 69.88 200 GLN A O 1
ATOM 1611 N N . SER A 1 201 ? -6.930 0.616 23.363 1.00 61.12 201 SER A N 1
ATOM 1612 C CA . SER A 1 201 ? -5.915 0.067 22.473 1.00 61.12 201 SER A CA 1
ATOM 1613 C C . SER A 1 201 ? -5.261 1.188 21.677 1.00 61.12 201 SER A C 1
ATOM 1615 O O . SER A 1 201 ? -5.916 2.115 21.205 1.00 61.12 201 SER A O 1
ATOM 1617 N N . TYR A 1 202 ? -3.939 1.119 21.550 1.00 43.53 202 TYR A N 1
ATOM 1618 C CA . TYR A 1 202 ? -3.198 2.016 20.676 1.00 43.53 202 TYR A CA 1
ATOM 1619 C C . TYR A 1 202 ? -3.159 1.385 19.292 1.00 43.53 202 TYR A C 1
ATOM 1621 O O . TYR A 1 202 ? -2.494 0.373 19.075 1.00 43.53 202 TYR A O 1
ATOM 1629 N N . SER A 1 203 ? -3.904 1.974 18.364 1.00 50.09 203 SER A N 1
ATOM 1630 C CA . SER A 1 203 ? -3.665 1.745 16.945 1.00 50.09 203 SER A CA 1
ATOM 1631 C C . SER A 1 203 ? -2.525 2.654 16.482 1.00 50.09 203 SER A C 1
ATOM 1633 O O . SER A 1 203 ? -2.129 3.573 17.203 1.00 50.09 203 SER A O 1
ATOM 1635 N N . GLN A 1 204 ? -2.027 2.451 15.261 1.00 36.69 204 GLN A N 1
ATOM 1636 C CA . GLN A 1 204 ? -1.050 3.318 14.566 1.00 36.69 204 GLN A CA 1
ATOM 1637 C C . GLN A 1 204 ? -1.537 4.770 14.333 1.00 36.69 204 GLN A C 1
ATOM 1639 O O . GLN A 1 204 ? -1.024 5.512 13.512 1.00 36.69 204 GLN A O 1
ATOM 1644 N N . PHE A 1 205 ? -2.584 5.154 15.051 1.00 38.72 205 PHE A N 1
ATOM 1645 C CA . PHE A 1 205 ? -3.673 5.960 14.571 1.00 38.72 205 PHE A CA 1
ATOM 1646 C C . PHE A 1 205 ? -4.455 6.574 15.768 1.00 38.72 205 PHE A C 1
ATOM 1648 O O . PHE A 1 205 ? -5.615 6.968 15.685 1.00 38.72 205 PHE A O 1
ATOM 1655 N N . GLY A 1 206 ? -3.817 6.638 16.939 1.00 37.72 206 GLY A N 1
ATOM 1656 C CA . GLY A 1 206 ? -4.393 7.165 18.177 1.00 37.72 206 GLY A CA 1
ATOM 1657 C C . GLY A 1 206 ? -5.178 6.132 19.001 1.00 37.72 206 GLY A C 1
ATOM 1658 O O . GLY A 1 206 ? -5.319 4.968 18.597 1.00 37.72 206 GLY A O 1
ATOM 1659 N N . PRO A 1 207 ? -5.635 6.538 20.203 1.00 48.09 207 PRO A N 1
ATOM 1660 C CA . PRO A 1 207 ? -6.329 5.649 21.122 1.00 48.09 207 PRO A CA 1
ATOM 1661 C C . PRO A 1 207 ? -7.699 5.268 20.553 1.00 48.09 207 PRO A C 1
ATOM 1663 O O . PRO A 1 207 ? -8.539 6.128 20.279 1.00 48.09 207 PRO A O 1
ATOM 1666 N N . LEU A 1 208 ? -7.904 3.967 20.369 1.00 60.28 208 LEU A N 1
ATOM 1667 C CA . LEU A 1 208 ? -9.213 3.363 20.166 1.00 60.28 208 LEU A CA 1
ATOM 1668 C C . LEU A 1 208 ? -9.748 2.974 21.539 1.00 60.28 208 LEU A C 1
ATOM 1670 O O . LEU A 1 208 ? -9.106 2.206 22.265 1.00 60.28 208 LEU A O 1
ATOM 1674 N N . TYR A 1 209 ? -10.904 3.528 21.881 1.00 71.38 209 TYR A N 1
ATOM 1675 C CA . TYR A 1 209 ? -11.636 3.164 23.081 1.00 71.38 209 TYR A CA 1
ATOM 1676 C C . TYR A 1 209 ? -12.646 2.094 22.707 1.00 71.38 209 TYR A C 1
ATOM 1678 O O . TYR A 1 209 ? -13.318 2.189 21.685 1.00 71.38 209 TYR A O 1
ATOM 1686 N N . GLY A 1 210 ? -12.732 1.066 23.526 1.00 81.31 210 GLY A N 1
ATOM 1687 C CA . GLY A 1 210 ? -13.741 0.036 23.410 1.00 81.31 210 GLY A CA 1
ATOM 1688 C C . GLY A 1 210 ? -14.218 -0.362 24.791 1.00 81.31 210 GLY A C 1
ATOM 1689 O O . GLY A 1 210 ? -13.656 0.047 25.805 1.00 81.31 210 GLY A O 1
ATOM 1690 N N . MET A 1 211 ? -15.235 -1.200 24.838 1.00 85.19 211 MET A N 1
ATOM 1691 C CA . MET A 1 211 ? -15.627 -1.905 26.044 1.00 85.19 211 MET A CA 1
ATOM 1692 C C . MET A 1 211 ? -15.424 -3.403 25.855 1.00 85.19 211 MET A C 1
ATOM 1694 O O . MET A 1 211 ? -15.728 -3.975 24.805 1.00 85.19 211 MET A O 1
ATOM 1698 N N . LYS A 1 212 ? -14.845 -4.034 26.874 1.00 86.81 212 LYS A N 1
ATOM 1699 C CA . LYS A 1 212 ? -14.614 -5.474 26.953 1.00 86.81 212 LYS A CA 1
ATOM 1700 C C . LYS A 1 212 ? -15.628 -6.086 27.895 1.00 86.81 212 LYS A C 1
ATOM 1702 O O . LYS A 1 212 ? -15.561 -5.820 29.086 1.00 86.81 212 LYS A O 1
ATOM 1707 N N . PHE A 1 213 ? -16.476 -6.965 27.384 1.00 85.56 213 PHE A N 1
ATOM 1708 C CA . PHE A 1 213 ? -17.324 -7.834 28.189 1.00 85.56 213 PHE A CA 1
ATOM 1709 C C . PHE A 1 213 ? -16.571 -9.130 28.454 1.00 85.56 213 PHE A C 1
ATOM 1711 O O . PHE A 1 213 ? -16.322 -9.910 27.536 1.00 85.56 213 PHE A O 1
ATOM 1718 N N . ILE A 1 214 ? -16.194 -9.350 29.703 1.00 85.62 214 ILE A N 1
ATOM 1719 C CA . ILE A 1 214 ? -15.423 -10.494 30.174 1.00 85.62 214 ILE A CA 1
ATOM 1720 C C . ILE A 1 214 ? -16.393 -11.423 30.907 1.00 85.62 214 ILE A C 1
ATOM 1722 O O . ILE A 1 214 ? -16.837 -11.097 32.005 1.00 85.62 214 ILE A O 1
ATOM 1726 N N . GLN A 1 215 ? -16.744 -12.560 30.303 1.00 82.69 215 GLN A N 1
ATOM 1727 C CA . GLN A 1 215 ? -17.664 -13.524 30.922 1.00 82.69 215 GLN A CA 1
ATOM 1728 C C . GLN A 1 215 ? -17.040 -14.136 32.185 1.00 82.69 215 GLN A C 1
ATOM 1730 O O . GLN A 1 215 ? -15.979 -14.753 32.100 1.00 82.69 215 GLN A O 1
ATOM 1735 N N . ARG A 1 216 ? -17.676 -14.010 33.349 1.00 77.25 216 ARG A N 1
ATOM 1736 C CA . ARG A 1 216 ? -17.264 -14.742 34.554 1.00 77.25 216 ARG A CA 1
ATOM 1737 C C . ARG A 1 216 ? -17.945 -16.113 34.561 1.00 77.25 216 ARG A C 1
ATOM 1739 O O . ARG A 1 216 ? -19.123 -16.211 34.245 1.00 77.25 216 ARG A O 1
ATOM 1746 N N . LYS A 1 217 ? -17.166 -17.157 34.853 1.00 61.91 217 LYS A N 1
ATOM 1747 C CA . LYS A 1 217 ? -17.686 -18.500 35.135 1.00 61.91 217 LYS A CA 1
ATOM 1748 C C . LYS A 1 217 ? -18.021 -18.627 36.608 1.00 61.91 217 LYS A C 1
ATOM 1750 O O . LYS A 1 217 ? -17.265 -18.017 37.398 1.00 61.91 217 LYS A O 1
#

Secondary structure (DSSP, 8-state):
---HHHHHHHHHHHHHHHHHHHHHHHHHHHHH-S--HHHHHHGGGHHHHHHHHHHHHHHHHHHHH----SSSSHHHHHT-HHHHHHHHHHHHHHHHHHHHHH-SSHHHHHHHHHHHHHHHHHHHHHHHHHHHHHHHHHHS--SS-EEEEEESS--SSHHHHHHHHHHHHHHTT--EEEEE-SSEEEEEETTEEEEEEEEEEEETTEEEEEEEEEE--

Mean predicted aligned error: 14.01 Å

pLDDT: mean 80.39, std 14.78, range [34.22, 96.81]

Foldseek 3Di:
DFDPVVLLVCLLVQLQVQLQVLLVLLVVVLVPDPDCPVVVVCVVCSVVSSVVSSVVSSVLSCLLSDDQDPDPDPSNVQRVPNVSSLVVLVCQLVVLCVQLVPDPDPSSSVSSVSSSCSSVVVSVVVVVVVVVVVVVVVVPPPVWDKDKFWDPDDQPDLVSVVVVVVVVCVVVVWDWDWPDTDQWTWIQINNWTWIKHWDWDDDVGGTTIIIITTTDD

Sequence (217 aa):
MLNITEERKDTLKYGCILGAVLFIVNVIYIGIQRDKSFAEAIMPYFALLFLGYTAAGILFFAIYTTREPKEDSFWKYCLKGAAGVYTLMNFVPLFLLAGVLLADRTPVRMIFLLDAIVIGGFLVWDYVMVWKMSRKLNKKSMKTRVLRVDLDGPPKTVDEFAAQIADYCGKNHRTLEFISRGKTMEIMMDGEYYTVEIDQSYSQFGPLYGMKFIQRK

Solvent-accessible surface area (backbone atoms only — not comparable to full-atom values): 11806 Å² total; per-residue (Å²): 120,62,61,70,66,56,59,52,48,49,26,47,52,54,5,39,50,50,8,48,51,51,42,51,54,46,52,53,53,53,68,70,44,88,66,53,68,63,52,62,70,45,54,88,44,45,69,59,50,47,53,49,31,25,52,50,20,25,50,51,33,46,58,66,67,56,67,59,52,91,55,102,44,76,61,28,69,54,29,44,59,72,66,21,40,54,57,59,56,59,46,53,36,52,52,27,50,50,42,34,74,68,43,89,48,69,72,58,20,48,46,29,46,51,47,23,50,53,53,44,50,51,53,53,52,52,50,52,51,53,52,53,49,51,48,58,59,62,67,58,72,61,96,41,64,64,51,76,44,84,41,96,59,78,64,91,44,59,66,54,45,50,50,53,53,50,51,52,30,59,77,67,76,44,53,78,44,82,78,42,87,48,89,55,30,32,33,35,46,77,88,40,44,29,40,37,36,78,39,78,45,80,53,106,55,51,74,44,32,26,37,34,38,35,47,56,130

Radius of gyration: 24.81 Å; Cα contacts (8 Å, |Δi|>4): 243; chains: 1; bounding box: 55×34×68 Å